Protein AF-A0A841YW90-F1 (afdb_monomer_lite)

Radius of gyration: 26.08 Å; chains: 1; bounding box: 59×42×83 Å

Structure (mmCIF, N/CA/C/O backbone):
data_AF-A0A841YW90-F1
#
_entry.id   AF-A0A841YW90-F1
#
loop_
_atom_site.group_PDB
_atom_site.id
_atom_site.type_symbol
_atom_site.label_atom_id
_atom_site.label_alt_id
_atom_site.label_comp_id
_atom_site.label_asym_id
_atom_site.label_entity_id
_atom_site.label_seq_id
_atom_site.pdbx_PDB_ins_code
_atom_site.Cartn_x
_atom_site.Cartn_y
_atom_site.Cartn_z
_atom_site.occupancy
_atom_site.B_iso_or_equiv
_atom_site.auth_seq_id
_atom_site.auth_comp_id
_atom_site.auth_asym_id
_atom_site.auth_atom_id
_atom_site.pdbx_PDB_model_num
ATOM 1 N N . MET A 1 1 ? 33.503 19.682 -60.838 1.00 60.03 1 MET A N 1
ATOM 2 C CA . MET A 1 1 ? 32.352 18.745 -60.846 1.00 60.03 1 MET A CA 1
ATOM 3 C C . MET A 1 1 ? 31.905 18.335 -59.448 1.00 60.03 1 MET A C 1
ATOM 5 O O . MET A 1 1 ? 30.817 18.735 -59.069 1.00 60.03 1 MET A O 1
ATOM 9 N N . LEU A 1 2 ? 32.694 17.587 -58.661 1.00 57.75 2 LEU A N 1
ATOM 10 C CA . LEU A 1 2 ? 32.283 17.199 -57.295 1.00 57.75 2 LEU A CA 1
ATOM 11 C C . LEU A 1 2 ? 32.147 18.406 -56.349 1.00 57.75 2 LEU A C 1
ATOM 13 O O . LEU A 1 2 ? 31.136 18.529 -55.666 1.00 57.75 2 LEU A O 1
ATOM 17 N N . ASN A 1 3 ? 33.104 19.340 -56.373 1.00 67.81 3 ASN A N 1
ATOM 18 C CA . ASN A 1 3 ? 33.022 20.563 -55.562 1.00 67.81 3 ASN A CA 1
ATOM 19 C C . ASN A 1 3 ? 31.826 21.453 -55.930 1.00 67.81 3 ASN A C 1
ATOM 21 O O . ASN A 1 3 ? 31.188 22.005 -55.039 1.00 67.81 3 ASN A O 1
ATOM 25 N N . ASP A 1 4 ? 31.476 21.553 -57.214 1.00 71.88 4 ASP A N 1
ATOM 26 C CA . ASP A 1 4 ? 30.355 22.392 -57.669 1.00 71.88 4 ASP A CA 1
ATOM 27 C C . ASP A 1 4 ? 29.000 21.815 -57.232 1.00 71.88 4 ASP A C 1
ATOM 29 O O . ASP A 1 4 ? 28.064 22.556 -56.940 1.00 71.88 4 ASP A O 1
ATOM 33 N N . PHE A 1 5 ? 28.911 20.485 -57.116 1.00 74.69 5 PHE A N 1
ATOM 34 C CA . PHE A 1 5 ? 27.723 19.787 -56.631 1.00 74.69 5 PHE A CA 1
ATOM 35 C C . PHE A 1 5 ? 27.469 20.039 -55.135 1.00 74.69 5 PHE A C 1
ATOM 37 O O . PHE A 1 5 ? 26.355 20.387 -54.752 1.00 74.69 5 PHE A O 1
ATOM 44 N N . PHE A 1 6 ? 28.505 19.945 -54.292 1.00 74.56 6 PHE A N 1
ATOM 45 C CA . PHE A 1 6 ? 28.404 20.236 -52.851 1.00 74.56 6 PHE A CA 1
ATOM 46 C C . PHE A 1 6 ? 28.336 21.735 -52.521 1.00 74.56 6 PHE A C 1
ATOM 48 O O . PHE A 1 6 ? 27.972 22.111 -51.406 1.00 74.56 6 PHE A O 1
ATOM 55 N N . SER A 1 7 ? 28.650 22.597 -53.488 1.00 80.56 7 SER A N 1
ATOM 56 C CA . SER A 1 7 ? 28.488 24.051 -53.373 1.00 80.56 7 SER A CA 1
ATOM 57 C C . SER A 1 7 ? 27.078 24.523 -53.747 1.00 80.56 7 SER A C 1
ATOM 59 O O . SER A 1 7 ? 26.760 25.697 -53.569 1.00 80.56 7 SER A O 1
ATOM 61 N N . ASN A 1 8 ? 26.212 23.635 -54.256 1.00 90.62 8 ASN A N 1
ATOM 62 C CA . ASN A 1 8 ? 24.837 23.986 -54.593 1.00 90.62 8 ASN A CA 1
ATOM 63 C C . ASN A 1 8 ? 24.019 24.247 -53.307 1.00 90.62 8 ASN A C 1
ATOM 65 O O . ASN A 1 8 ? 23.931 23.363 -52.451 1.00 90.62 8 ASN A O 1
ATOM 69 N N . PRO A 1 9 ? 23.362 25.412 -53.169 1.00 88.00 9 PRO A N 1
ATOM 70 C CA . PRO A 1 9 ? 22.645 25.785 -51.949 1.00 88.00 9 PRO A CA 1
ATOM 71 C C . PRO A 1 9 ? 21.460 24.861 -51.614 1.00 88.00 9 PRO A C 1
ATOM 73 O O . PRO A 1 9 ? 21.155 24.667 -50.438 1.00 88.00 9 PRO A O 1
ATOM 76 N N . LEU A 1 10 ? 20.814 24.240 -52.610 1.00 86.38 10 LEU A N 1
ATOM 77 C CA . LEU A 1 10 ? 19.773 23.231 -52.367 1.00 86.38 10 LEU A CA 1
ATOM 78 C C . LEU A 1 10 ? 20.372 21.940 -51.804 1.00 86.38 10 LEU A C 1
ATOM 80 O O . LEU A 1 10 ? 19.822 21.366 -50.867 1.00 86.38 10 LEU A O 1
ATOM 84 N N . VAL A 1 11 ? 21.517 21.511 -52.341 1.00 88.44 11 VAL A N 1
ATOM 85 C CA . VAL A 1 11 ? 22.237 20.324 -51.858 1.00 88.44 11 VAL A CA 1
ATOM 86 C C . VAL A 1 11 ? 22.732 20.556 -50.431 1.00 88.44 11 VAL A C 1
ATOM 88 O O . VAL A 1 11 ? 22.536 19.697 -49.577 1.00 88.44 11 VAL A O 1
ATOM 91 N N . GLN A 1 12 ? 23.284 21.735 -50.131 1.00 88.00 12 GLN A N 1
ATOM 92 C CA . GLN A 1 12 ? 23.708 22.088 -48.774 1.00 88.00 12 GLN A CA 1
ATOM 93 C C . GLN A 1 12 ? 22.547 22.080 -47.782 1.00 88.00 12 GLN A C 1
ATOM 95 O O . GLN A 1 12 ? 22.696 21.517 -46.703 1.00 88.00 12 GLN A O 1
ATOM 100 N N . ARG A 1 13 ? 21.382 22.622 -48.159 1.00 89.25 13 ARG A N 1
ATOM 101 C CA . ARG A 1 13 ? 20.191 22.618 -47.301 1.00 89.25 13 ARG A CA 1
ATOM 102 C C . ARG A 1 13 ? 19.719 21.200 -46.974 1.00 89.25 13 ARG A C 1
ATOM 104 O O . ARG A 1 13 ? 19.487 20.882 -45.812 1.00 89.25 13 ARG A O 1
ATOM 111 N N . VAL A 1 14 ? 19.644 20.326 -47.978 1.00 91.00 14 VAL A N 1
ATOM 112 C CA . VAL A 1 14 ? 19.275 18.916 -47.769 1.00 91.00 14 VAL A CA 1
ATOM 113 C C . VAL A 1 14 ? 20.292 18.211 -46.869 1.00 91.00 14 VAL A C 1
ATOM 115 O O . VAL A 1 14 ? 19.907 17.474 -45.964 1.00 91.00 14 VAL A O 1
ATOM 118 N N . LEU A 1 15 ? 21.589 18.463 -47.062 1.00 87.50 15 LEU A N 1
ATOM 119 C CA . LEU A 1 15 ? 22.637 17.890 -46.215 1.00 87.50 15 LEU A CA 1
ATOM 120 C C . LEU A 1 15 ? 22.553 18.392 -44.769 1.00 87.50 15 LEU A C 1
ATOM 122 O O . LEU A 1 15 ? 22.696 17.590 -43.846 1.00 87.50 15 LEU A O 1
ATOM 126 N N . THR A 1 16 ? 22.275 19.681 -44.550 1.00 88.50 16 THR A N 1
ATOM 127 C CA . THR A 1 16 ? 22.073 20.222 -43.199 1.00 88.50 16 THR A CA 1
ATOM 128 C C . THR A 1 16 ? 20.830 19.646 -42.532 1.00 88.50 16 THR A C 1
ATOM 130 O O . THR A 1 16 ? 20.885 19.325 -41.347 1.00 88.50 16 THR A O 1
ATOM 133 N N . ASP A 1 17 ? 19.743 19.442 -43.279 1.00 90.00 17 ASP A N 1
ATOM 134 C CA . ASP A 1 17 ? 18.505 18.860 -42.753 1.00 90.00 17 ASP A CA 1
ATOM 135 C C . ASP A 1 17 ? 18.712 17.387 -42.358 1.00 90.00 17 ASP A C 1
ATOM 137 O O . ASP A 1 17 ? 18.326 16.975 -41.262 1.00 90.00 17 ASP A O 1
ATOM 141 N N . ILE A 1 18 ? 19.406 16.599 -43.190 1.00 91.62 18 ILE A N 1
ATOM 142 C CA . ILE A 1 18 ? 19.778 15.206 -42.878 1.00 91.62 18 ILE A CA 1
ATOM 143 C C . ILE A 1 18 ? 20.673 15.147 -41.637 1.00 91.62 18 ILE A C 1
ATOM 145 O O . ILE A 1 18 ? 20.480 14.293 -40.766 1.00 91.62 18 ILE A O 1
ATOM 149 N N . LEU A 1 19 ? 21.645 16.053 -41.533 1.00 91.25 19 LEU A N 1
ATOM 150 C CA . LEU A 1 19 ? 22.560 16.114 -40.398 1.00 91.25 19 LEU A CA 1
ATOM 151 C C . LEU A 1 19 ? 21.821 16.492 -39.105 1.00 91.25 19 LEU A C 1
ATOM 153 O O . LEU A 1 19 ? 22.034 15.852 -38.075 1.00 91.25 19 LEU A O 1
ATOM 157 N N . LEU A 1 20 ? 20.890 17.449 -39.164 1.00 88.88 20 LEU A N 1
ATOM 158 C CA . LEU A 1 20 ? 20.022 17.813 -38.041 1.00 88.88 20 LEU A CA 1
ATOM 159 C C . LEU A 1 20 ? 19.145 16.641 -37.589 1.00 88.88 20 LEU A C 1
ATOM 161 O O . LEU A 1 20 ? 19.127 16.322 -36.400 1.00 88.88 20 LEU A O 1
ATOM 165 N N . ILE A 1 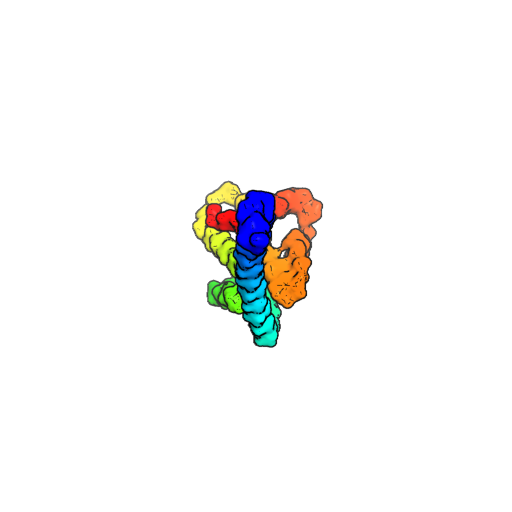21 ? 18.472 15.957 -38.519 1.00 92.69 21 ILE A N 1
ATOM 166 C CA . ILE A 1 21 ? 17.652 14.772 -38.216 1.00 92.69 21 ILE A CA 1
ATOM 167 C C . ILE A 1 21 ? 18.507 13.680 -37.565 1.00 92.69 21 ILE A C 1
ATOM 169 O O . ILE A 1 21 ? 18.090 13.071 -36.579 1.00 92.69 21 ILE A O 1
ATOM 173 N N . SER A 1 22 ? 19.726 13.470 -38.066 1.00 87.38 22 SER A N 1
ATOM 174 C CA . SER A 1 22 ? 20.654 12.467 -37.537 1.00 87.38 22 SER A CA 1
ATOM 175 C C . SER A 1 22 ? 21.102 12.791 -36.109 1.00 87.38 22 SER A C 1
ATOM 177 O O . SER A 1 22 ? 21.115 11.906 -35.253 1.00 87.38 22 SER A O 1
ATOM 179 N N . ILE A 1 23 ? 21.407 14.060 -35.811 1.00 90.00 23 ILE A N 1
ATOM 180 C CA . ILE A 1 23 ? 21.774 14.514 -34.459 1.00 90.00 23 ILE A CA 1
ATOM 181 C C . ILE A 1 23 ? 20.593 14.362 -33.494 1.00 90.00 23 ILE A C 1
ATOM 183 O O . ILE A 1 23 ? 20.762 13.837 -32.392 1.00 90.00 23 ILE A O 1
ATOM 187 N N . VAL A 1 24 ? 19.389 14.777 -33.901 1.00 90.62 24 VAL A N 1
ATOM 188 C CA . VAL A 1 24 ? 18.175 14.637 -33.080 1.00 90.62 24 VAL A CA 1
ATOM 189 C C . VAL A 1 24 ? 17.877 13.163 -32.80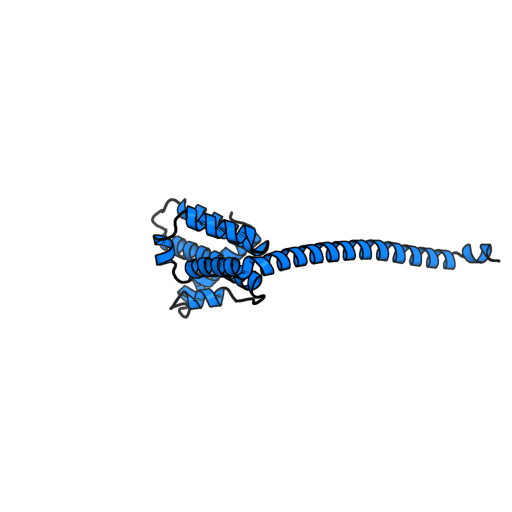8 1.00 90.62 24 VAL A C 1
ATOM 191 O O . VAL A 1 24 ? 17.645 12.789 -31.656 1.00 90.62 24 VAL A O 1
ATOM 194 N N . GLY A 1 25 ? 17.957 12.314 -33.836 1.00 89.88 25 GLY A N 1
ATOM 195 C CA . GLY A 1 25 ? 17.790 10.868 -33.713 1.00 89.88 25 GLY A CA 1
ATOM 196 C C . GLY A 1 25 ? 18.814 10.242 -32.767 1.00 89.88 25 GLY A C 1
ATOM 197 O O . GLY A 1 25 ? 18.451 9.440 -31.910 1.00 89.88 25 GLY A O 1
ATOM 198 N N . PHE A 1 26 ? 20.079 10.660 -32.843 1.00 88.38 26 PHE A N 1
ATOM 199 C CA . PHE A 1 26 ? 21.137 10.195 -31.945 1.00 88.38 26 PHE A CA 1
ATOM 200 C C . PHE A 1 26 ? 20.875 10.581 -30.482 1.00 88.38 26 PHE A C 1
ATOM 202 O O . PHE A 1 26 ? 20.971 9.734 -29.591 1.00 88.38 26 PHE A O 1
ATOM 209 N N . ILE A 1 27 ? 20.488 11.833 -30.214 1.00 88.06 27 ILE A N 1
ATOM 210 C CA . ILE A 1 27 ? 20.150 12.295 -28.857 1.00 88.06 27 ILE A CA 1
ATOM 211 C C . ILE A 1 27 ? 18.938 11.529 -28.312 1.00 88.06 27 ILE A C 1
ATOM 213 O O . ILE A 1 27 ? 18.952 11.094 -27.157 1.00 88.06 27 ILE A O 1
ATOM 217 N N . PHE A 1 28 ? 17.898 11.347 -29.131 1.00 87.94 28 PHE A N 1
ATOM 218 C CA . PHE A 1 28 ? 16.695 10.617 -28.739 1.00 87.94 28 PHE A CA 1
ATOM 219 C C . PHE A 1 28 ? 17.001 9.148 -28.434 1.00 87.94 28 PHE A C 1
ATOM 221 O O . PHE A 1 28 ? 16.605 8.654 -27.380 1.00 87.94 28 PHE A O 1
ATOM 228 N N . ASN A 1 29 ? 17.777 8.477 -29.289 1.00 87.75 29 ASN A N 1
ATOM 229 C CA . ASN A 1 29 ? 18.178 7.086 -29.085 1.00 87.75 29 ASN A CA 1
ATOM 230 C C . ASN A 1 29 ? 18.993 6.903 -27.805 1.00 87.75 29 ASN A C 1
ATOM 232 O O . ASN A 1 29 ? 18.679 6.007 -27.028 1.00 87.75 29 ASN A O 1
ATOM 236 N N . ARG A 1 30 ? 19.960 7.784 -27.505 1.00 84.25 30 ARG A N 1
ATOM 237 C CA . ARG A 1 30 ? 20.716 7.693 -26.242 1.00 84.25 30 ARG A CA 1
ATOM 238 C C . ARG A 1 30 ? 19.831 7.876 -25.014 1.00 84.25 30 ARG A C 1
ATOM 240 O O . ARG A 1 30 ? 20.022 7.184 -24.017 1.00 84.25 30 ARG A O 1
ATOM 247 N N . LYS A 1 31 ? 18.857 8.793 -25.067 1.00 82.50 31 LYS A N 1
ATOM 248 C CA . LYS A 1 31 ? 17.870 8.942 -23.987 1.00 82.50 31 LYS A CA 1
ATOM 249 C C . LYS A 1 31 ? 17.033 7.672 -23.841 1.00 82.50 31 LYS A C 1
ATOM 251 O O . LYS A 1 31 ? 16.903 7.165 -22.733 1.00 82.50 31 LYS A O 1
ATOM 256 N N . LEU A 1 32 ? 16.512 7.141 -24.945 1.00 88.25 32 LEU A N 1
ATOM 257 C CA . LEU A 1 32 ? 15.695 5.929 -24.968 1.00 88.25 32 LEU A CA 1
ATOM 258 C C . LEU A 1 32 ? 16.460 4.706 -24.438 1.00 88.25 32 LEU A C 1
ATOM 260 O O . LEU A 1 32 ? 15.919 3.945 -23.642 1.00 88.25 32 LEU A O 1
ATOM 264 N N . GLU A 1 33 ? 17.715 4.524 -24.844 1.00 80.81 33 GLU A N 1
ATOM 265 C CA . GLU A 1 33 ? 18.594 3.464 -24.344 1.00 80.81 33 GLU A CA 1
ATOM 266 C C . GLU A 1 33 ? 18.847 3.597 -22.848 1.00 80.81 33 GLU A C 1
ATOM 268 O O . GLU A 1 33 ? 18.766 2.602 -22.130 1.00 80.81 33 GLU A O 1
ATOM 273 N N . LYS A 1 34 ? 19.084 4.819 -22.360 1.00 77.50 34 LYS A N 1
ATOM 274 C CA . LYS A 1 34 ? 19.246 5.071 -20.927 1.00 77.50 34 LYS A CA 1
ATOM 275 C C . LYS A 1 34 ? 17.986 4.676 -20.150 1.00 77.50 34 LYS A C 1
ATOM 277 O O . LYS A 1 34 ? 18.092 3.905 -19.203 1.00 77.50 34 LYS A O 1
ATOM 282 N N . TYR A 1 35 ? 16.804 5.098 -20.607 1.00 78.50 35 TYR A N 1
ATOM 283 C CA . TYR A 1 35 ? 15.525 4.696 -20.004 1.00 78.50 35 TYR A CA 1
ATOM 284 C C . TYR A 1 35 ? 15.316 3.178 -20.025 1.00 78.50 35 TYR A C 1
ATOM 286 O O . TYR A 1 35 ? 14.918 2.588 -19.022 1.00 78.50 35 TYR A O 1
ATOM 294 N N . LYS A 1 36 ? 15.604 2.520 -21.154 1.00 83.50 36 LYS A N 1
ATOM 295 C CA . LYS A 1 36 ? 15.505 1.059 -21.274 1.00 83.50 36 LYS A CA 1
ATOM 296 C C . LYS A 1 36 ? 16.470 0.348 -20.329 1.00 83.50 36 LYS A C 1
ATOM 298 O O . LYS A 1 36 ? 16.073 -0.621 -19.693 1.00 83.50 36 LYS A O 1
ATOM 303 N N . SER A 1 37 ? 17.707 0.829 -20.217 1.00 76.88 37 SER A N 1
ATOM 304 C CA . SER A 1 37 ? 18.722 0.259 -19.331 1.00 76.88 37 SER A CA 1
ATOM 305 C C . SER A 1 37 ? 18.357 0.424 -17.857 1.00 76.88 37 SER A C 1
ATOM 307 O O . SER A 1 37 ? 18.545 -0.512 -17.083 1.00 76.88 37 SER A O 1
ATOM 309 N N . GLU A 1 38 ? 17.839 1.587 -17.458 1.00 73.75 38 GLU A N 1
ATOM 310 C CA . GLU A 1 38 ? 17.373 1.841 -16.089 1.00 73.75 38 GLU A CA 1
ATOM 311 C C . GLU A 1 38 ? 16.183 0.940 -15.741 1.00 73.75 38 GLU A C 1
ATOM 313 O O . GLU A 1 38 ? 16.205 0.268 -14.709 1.00 73.75 38 GLU A O 1
ATOM 318 N N . ASN A 1 39 ? 15.202 0.828 -16.643 1.00 78.50 39 ASN A N 1
ATOM 319 C CA . ASN A 1 39 ? 14.068 -0.081 -16.470 1.00 78.50 39 ASN A CA 1
ATOM 320 C C . ASN A 1 39 ? 14.497 -1.551 -16.421 1.00 78.50 39 ASN A C 1
ATOM 322 O O . ASN A 1 39 ? 14.011 -2.293 -15.573 1.00 78.50 39 ASN A O 1
ATOM 326 N N . ALA A 1 40 ? 15.411 -1.983 -17.291 1.00 75.62 40 ALA A N 1
ATOM 327 C CA . ALA A 1 40 ? 15.913 -3.354 -17.294 1.00 75.62 40 ALA A CA 1
ATOM 328 C C . ALA A 1 40 ? 16.658 -3.684 -15.994 1.00 75.62 40 ALA A C 1
ATOM 330 O O . ALA A 1 40 ? 16.457 -4.757 -15.429 1.00 75.62 40 ALA A O 1
ATOM 331 N N . LYS A 1 41 ? 17.468 -2.748 -15.482 1.00 64.88 41 LYS A N 1
ATOM 332 C CA . LYS A 1 41 ? 18.148 -2.893 -14.192 1.00 64.88 41 LYS A CA 1
ATOM 333 C C . LYS A 1 41 ? 17.145 -2.986 -13.040 1.00 64.88 41 LYS A C 1
ATOM 335 O O . LYS A 1 41 ? 17.286 -3.873 -12.205 1.00 64.88 41 LYS A O 1
ATOM 340 N N . LYS A 1 42 ? 16.126 -2.119 -13.016 1.00 71.50 42 LYS A N 1
ATOM 341 C CA . LYS A 1 42 ? 15.042 -2.165 -12.020 1.00 71.50 42 LYS A CA 1
ATOM 342 C C . LYS A 1 42 ? 14.322 -3.515 -12.058 1.00 71.50 42 LYS A C 1
ATOM 344 O O . LYS A 1 42 ? 14.231 -4.183 -11.040 1.00 71.50 42 LYS A O 1
ATOM 349 N N . LEU A 1 43 ? 13.941 -3.973 -13.249 1.00 76.69 43 LEU A N 1
ATOM 350 C CA . LEU A 1 43 ? 13.252 -5.248 -13.443 1.00 76.69 43 LEU A CA 1
ATOM 351 C C . LEU A 1 43 ? 14.100 -6.458 -13.015 1.00 76.69 43 LEU A C 1
ATOM 353 O O . LEU A 1 43 ? 13.574 -7.405 -12.440 1.00 76.69 43 LEU A O 1
ATOM 357 N N . GLN A 1 44 ? 15.411 -6.440 -13.269 1.00 70.56 44 GLN A N 1
ATOM 358 C CA . GLN A 1 44 ? 16.318 -7.494 -12.802 1.00 70.56 44 GLN A CA 1
ATOM 359 C C . GLN A 1 44 ? 16.427 -7.531 -11.276 1.00 70.56 44 GLN A C 1
ATOM 361 O O . GLN A 1 44 ? 16.385 -8.615 -10.697 1.00 70.56 44 GLN A O 1
ATOM 366 N N . ILE A 1 45 ? 16.540 -6.368 -10.632 1.00 61.34 45 ILE A N 1
ATOM 367 C CA . ILE A 1 45 ? 16.582 -6.257 -9.169 1.00 61.34 45 ILE A CA 1
ATOM 368 C C . ILE A 1 45 ? 15.260 -6.757 -8.569 1.00 61.34 45 ILE A C 1
ATOM 370 O O . ILE A 1 45 ? 15.278 -7.603 -7.676 1.00 61.34 45 ILE A O 1
ATOM 374 N N . ASP A 1 46 ? 14.124 -6.326 -9.119 1.00 69.00 46 ASP A N 1
ATOM 375 C CA . ASP A 1 46 ? 12.794 -6.759 -8.682 1.00 69.00 46 ASP A CA 1
ATOM 376 C C . ASP A 1 46 ? 12.614 -8.279 -8.837 1.00 69.00 46 ASP A C 1
ATOM 378 O O . ASP A 1 46 ? 12.108 -8.944 -7.934 1.00 69.00 46 ASP A O 1
ATOM 382 N N . ASN A 1 47 ? 13.056 -8.858 -9.959 1.00 70.94 47 ASN A N 1
ATOM 383 C CA . ASN A 1 47 ? 12.985 -10.303 -10.194 1.00 70.94 47 ASN A CA 1
ATOM 384 C C . ASN A 1 47 ? 13.880 -11.098 -9.235 1.00 70.94 47 ASN A C 1
ATOM 386 O O . ASN A 1 47 ? 13.455 -12.139 -8.733 1.00 70.94 47 ASN A O 1
ATOM 390 N N . PHE A 1 48 ? 15.088 -10.604 -8.951 1.00 66.06 48 PHE A N 1
ATOM 391 C CA . PHE A 1 48 ? 15.994 -11.210 -7.975 1.00 66.06 48 PHE A CA 1
ATOM 392 C C . PHE A 1 48 ? 15.355 -11.254 -6.581 1.00 66.06 48 PHE A C 1
ATOM 394 O O . PHE A 1 48 ? 15.328 -12.307 -5.940 1.00 66.06 48 PHE A O 1
ATOM 401 N N . PHE A 1 49 ? 14.765 -10.141 -6.134 1.00 64.69 49 PHE A N 1
ATOM 402 C CA . PHE A 1 49 ? 14.086 -10.098 -4.842 1.00 64.69 49 PHE A CA 1
ATOM 403 C C . PHE A 1 49 ? 12.832 -10.977 -4.807 1.00 64.69 49 PHE A C 1
ATOM 405 O O . PHE A 1 49 ? 12.634 -11.674 -3.812 1.00 64.69 49 PHE A O 1
ATOM 412 N N . ARG A 1 50 ? 12.040 -11.046 -5.885 1.00 68.69 50 ARG A N 1
ATOM 413 C CA . ARG A 1 50 ? 10.892 -11.970 -5.978 1.00 68.69 50 ARG A CA 1
ATOM 414 C C . ARG A 1 50 ? 11.306 -13.437 -5.902 1.00 68.69 50 ARG A C 1
ATOM 416 O O . ARG A 1 50 ? 10.673 -14.194 -5.172 1.00 68.69 50 ARG A O 1
ATOM 423 N N . GLN A 1 51 ? 12.364 -13.839 -6.612 1.00 70.25 51 GLN A N 1
ATOM 424 C CA . GLN A 1 51 ? 12.844 -15.227 -6.602 1.00 70.25 51 GLN A CA 1
ATOM 425 C C . GLN A 1 51 ? 13.291 -15.687 -5.211 1.00 70.25 51 GLN A C 1
ATOM 427 O O . GLN A 1 51 ? 13.072 -16.838 -4.851 1.00 70.25 51 GLN A O 1
ATOM 432 N N . ILE A 1 52 ? 13.910 -14.800 -4.430 1.00 64.38 52 ILE A N 1
ATOM 433 C CA . ILE A 1 52 ? 14.489 -15.147 -3.124 1.00 64.38 52 ILE A CA 1
ATOM 434 C C . ILE A 1 52 ? 13.483 -14.962 -1.978 1.00 64.38 52 ILE A C 1
ATOM 436 O O . ILE A 1 52 ? 13.633 -15.570 -0.918 1.00 64.38 52 ILE A O 1
ATOM 440 N N . SER A 1 53 ? 12.449 -14.139 -2.171 1.00 67.12 53 SER A N 1
ATOM 441 C CA . SER A 1 53 ? 11.647 -13.609 -1.059 1.00 67.12 53 SER A CA 1
ATOM 442 C C . SER A 1 53 ? 10.172 -13.999 -1.094 1.00 67.12 53 SER A C 1
ATOM 444 O O . SER A 1 53 ? 9.409 -13.409 -0.341 1.00 67.12 53 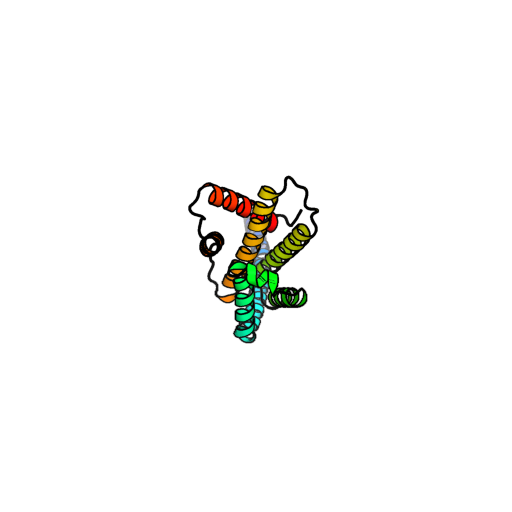SER A O 1
ATOM 446 N N . GLY A 1 54 ? 9.760 -14.982 -1.903 1.00 71.25 54 GLY A N 1
ATOM 447 C CA . GLY A 1 54 ? 8.345 -15.360 -2.067 1.00 71.25 54 GLY A CA 1
ATOM 448 C C . GLY A 1 54 ? 7.578 -15.542 -0.748 1.00 71.25 54 GLY A C 1
ATOM 449 O O . GLY A 1 54 ? 6.549 -14.904 -0.556 1.00 71.25 54 GLY A O 1
ATOM 450 N N . VAL A 1 55 ? 8.135 -16.305 0.199 1.00 78.44 55 VAL A N 1
ATOM 451 C CA . VAL A 1 55 ? 7.527 -16.525 1.530 1.00 78.44 55 VAL A CA 1
ATOM 452 C C . VAL A 1 55 ? 7.461 -15.232 2.353 1.00 78.44 55 VAL A C 1
ATOM 454 O O . VAL A 1 55 ? 6.438 -14.910 2.939 1.00 78.44 55 VAL A O 1
ATOM 457 N N . LYS A 1 56 ? 8.531 -14.428 2.357 1.00 80.69 56 LYS A N 1
ATOM 458 C CA . LYS A 1 56 ? 8.575 -13.169 3.127 1.00 80.69 56 LYS A CA 1
ATOM 459 C C . LYS A 1 56 ? 7.628 -12.113 2.561 1.00 80.69 56 LYS A C 1
ATOM 461 O O . LYS A 1 56 ? 7.098 -11.282 3.295 1.00 80.69 56 LYS A O 1
ATOM 466 N N . ILE A 1 57 ? 7.449 -12.129 1.246 1.00 76.75 57 ILE A N 1
ATOM 467 C CA . ILE A 1 57 ? 6.510 -11.293 0.508 1.00 76.75 57 ILE A CA 1
ATOM 468 C C . ILE A 1 57 ? 5.071 -11.671 0.878 1.00 76.75 57 ILE A C 1
ATOM 470 O O . ILE A 1 57 ? 4.281 -10.788 1.206 1.00 76.75 57 ILE A O 1
ATOM 474 N N . GLU A 1 58 ? 4.756 -12.966 0.894 1.00 82.19 58 GLU A N 1
ATOM 475 C CA . GLU A 1 58 ? 3.460 -13.484 1.336 1.00 82.19 58 GLU A CA 1
ATOM 476 C C . GLU A 1 58 ? 3.161 -13.092 2.789 1.00 82.19 58 GLU A C 1
ATOM 478 O O . GLU A 1 58 ? 2.121 -12.497 3.051 1.00 82.19 58 GLU A O 1
ATOM 483 N N . GLU A 1 59 ? 4.104 -13.303 3.713 1.00 85.50 59 GLU A N 1
ATOM 484 C CA . GLU A 1 59 ? 3.975 -12.876 5.116 1.00 85.50 59 GLU A CA 1
ATOM 485 C C . GLU A 1 59 ? 3.727 -11.365 5.243 1.00 85.50 59 GLU A C 1
ATOM 487 O O . GLU A 1 59 ? 2.929 -10.911 6.061 1.0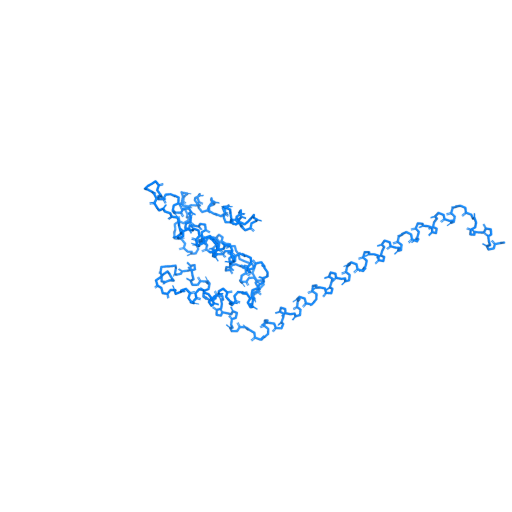0 85.50 59 GLU A O 1
ATOM 492 N N . THR A 1 60 ? 4.409 -10.561 4.420 1.00 86.81 60 THR A N 1
ATOM 493 C CA . THR A 1 60 ? 4.208 -9.105 4.401 1.00 86.81 60 THR A CA 1
ATOM 494 C C . THR A 1 60 ? 2.795 -8.767 3.944 1.00 86.81 60 THR A C 1
ATOM 496 O O . THR A 1 60 ? 2.132 -7.935 4.562 1.00 86.81 60 THR A O 1
ATOM 499 N N . PHE A 1 61 ? 2.320 -9.412 2.878 1.00 87.44 61 PHE A N 1
ATOM 500 C CA . PHE A 1 61 ? 0.961 -9.229 2.385 1.00 87.44 61 PHE A CA 1
ATOM 501 C C . PHE A 1 61 ? -0.086 -9.620 3.430 1.00 87.44 61 PHE A C 1
ATOM 503 O O . PHE A 1 61 ? -1.058 -8.886 3.619 1.00 87.44 61 PHE A O 1
ATOM 510 N N . ASP A 1 62 ? 0.123 -10.743 4.114 1.00 88.31 62 ASP A N 1
ATOM 511 C CA . ASP A 1 62 ? -0.785 -11.262 5.133 1.00 88.31 62 ASP A CA 1
ATOM 512 C C . ASP A 1 62 ? -0.905 -10.302 6.322 1.00 88.31 62 ASP A C 1
ATOM 514 O O . ASP A 1 62 ? -2.007 -9.874 6.663 1.00 88.31 62 ASP A O 1
ATOM 518 N N . HIS A 1 63 ? 0.219 -9.841 6.878 1.00 89.31 63 HIS A N 1
ATOM 519 C CA . HIS A 1 63 ? 0.211 -8.885 7.991 1.00 89.31 63 HIS A CA 1
ATOM 520 C C . HIS A 1 63 ? -0.535 -7.586 7.650 1.00 89.31 63 HIS A C 1
ATOM 522 O O . HIS A 1 63 ? -1.346 -7.102 8.442 1.00 89.31 63 HIS A O 1
ATOM 528 N N . TRP A 1 64 ? -0.292 -7.017 6.464 1.00 92.25 64 TRP A N 1
ATOM 529 C CA . TRP A 1 64 ? -0.988 -5.803 6.027 1.00 92.25 64 TRP A CA 1
ATOM 530 C C . TRP A 1 64 ? -2.465 -6.059 5.726 1.00 92.25 64 TRP A C 1
ATOM 532 O O . TRP A 1 64 ? -3.304 -5.220 6.042 1.00 92.25 64 TRP A O 1
ATOM 542 N N . SER A 1 65 ? -2.810 -7.223 5.177 1.00 91.25 65 SER A N 1
ATOM 543 C CA . SER A 1 65 ? -4.207 -7.609 4.961 1.00 91.25 65 SER A CA 1
ATOM 544 C C . SER A 1 65 ? -4.957 -7.762 6.286 1.00 91.25 65 SER A C 1
ATOM 546 O O . SER A 1 65 ? -6.085 -7.278 6.410 1.00 91.25 65 SER A O 1
ATOM 548 N N . ASN A 1 66 ? -4.315 -8.342 7.301 1.00 90.06 66 ASN A N 1
ATOM 549 C CA . ASN A 1 66 ? -4.873 -8.501 8.642 1.00 90.06 66 ASN A CA 1
ATOM 550 C C . ASN A 1 66 ? -5.121 -7.160 9.345 1.00 90.06 66 ASN A C 1
ATOM 552 O O . ASN A 1 66 ? -6.138 -7.027 10.024 1.00 90.06 66 ASN A O 1
ATOM 556 N N . LEU A 1 67 ? -4.286 -6.140 9.112 1.00 90.31 67 LEU A N 1
ATOM 557 C CA . LEU A 1 67 ? -4.523 -4.775 9.608 1.00 90.31 67 LEU A CA 1
ATOM 558 C C . LEU A 1 67 ? -5.900 -4.244 9.172 1.00 90.31 67 LEU A C 1
ATOM 560 O O . LEU A 1 67 ? -6.647 -3.681 9.979 1.00 90.31 67 LEU A O 1
ATOM 564 N N . LEU A 1 68 ? -6.273 -4.459 7.907 1.00 91.31 68 LEU A N 1
ATOM 565 C CA . LEU A 1 68 ? -7.575 -4.034 7.394 1.00 91.31 68 LEU A CA 1
ATOM 566 C C . LEU A 1 68 ? -8.696 -4.983 7.834 1.00 91.31 68 LEU A C 1
ATOM 568 O O . LEU A 1 68 ? -9.715 -4.538 8.366 1.00 91.31 68 LEU A O 1
ATOM 572 N N . MET A 1 69 ? -8.525 -6.289 7.632 1.00 90.12 69 MET A N 1
ATOM 573 C CA . MET A 1 69 ? -9.599 -7.264 7.843 1.00 90.12 69 MET A CA 1
ATOM 574 C C . MET A 1 69 ? -9.942 -7.424 9.326 1.00 90.12 69 MET A C 1
ATOM 576 O O . MET A 1 69 ? -11.123 -7.451 9.677 1.00 90.12 69 MET A O 1
ATOM 580 N N . ASN A 1 70 ? -8.949 -7.375 10.213 1.00 88.88 70 ASN A N 1
ATOM 581 C CA . ASN A 1 70 ? -9.110 -7.567 11.651 1.00 88.88 70 ASN A CA 1
ATOM 582 C C . ASN A 1 70 ? -8.541 -6.395 12.471 1.00 88.88 70 ASN A C 1
ATOM 584 O O . ASN A 1 70 ? -7.695 -6.551 13.345 1.00 88.88 70 ASN A O 1
ATOM 588 N N . THR A 1 71 ? -9.030 -5.190 12.172 1.00 84.12 71 THR A N 1
ATOM 589 C CA . THR A 1 71 ? -8.578 -3.930 12.788 1.00 84.12 71 THR A CA 1
ATOM 590 C C . THR A 1 71 ? -8.649 -3.924 14.318 1.00 84.12 71 THR A C 1
ATOM 592 O O . THR A 1 71 ? -7.776 -3.347 14.959 1.00 84.12 71 THR A O 1
ATOM 595 N N . GLU A 1 72 ? -9.664 -4.558 14.918 1.00 82.81 72 GLU A N 1
ATOM 596 C CA . GLU A 1 72 ? -9.811 -4.595 16.378 1.00 82.81 72 GLU A CA 1
ATOM 597 C C . GLU A 1 72 ? -8.711 -5.441 17.022 1.00 82.81 72 GLU A C 1
ATOM 599 O O . GLU A 1 72 ? -8.024 -4.962 17.925 1.00 82.81 72 GLU A O 1
ATOM 604 N N . GLU A 1 73 ? -8.496 -6.665 16.535 1.00 83.69 73 GLU A N 1
ATOM 605 C CA . GLU A 1 73 ? -7.410 -7.514 17.021 1.00 83.69 73 GLU A CA 1
ATOM 606 C C . GLU A 1 73 ? -6.056 -6.864 16.756 1.00 83.69 73 GLU A C 1
ATOM 608 O O . GLU A 1 73 ? -5.252 -6.747 17.678 1.00 83.69 73 GLU A O 1
ATOM 613 N N . PHE A 1 74 ? -5.849 -6.345 15.542 1.00 82.19 74 PHE A N 1
ATOM 614 C CA . PHE A 1 74 ? -4.618 -5.664 15.157 1.00 82.19 74 PHE A CA 1
ATOM 615 C C . PHE A 1 74 ? -4.298 -4.502 16.100 1.00 82.19 74 PHE A C 1
ATOM 617 O O . PHE A 1 74 ? -3.161 -4.375 16.543 1.00 82.19 74 PHE A O 1
ATOM 624 N N . SER A 1 75 ? -5.291 -3.685 16.466 1.00 79.31 75 SER A N 1
ATOM 625 C CA . SER A 1 75 ? -5.093 -2.555 17.383 1.00 79.31 75 SER A CA 1
ATOM 626 C C . SER A 1 75 ? -4.706 -2.977 18.804 1.00 79.31 75 SER A C 1
ATOM 628 O O . SER A 1 75 ? -4.022 -2.228 19.496 1.00 79.31 75 SER A O 1
ATOM 630 N N . LYS A 1 76 ? -5.129 -4.170 19.241 1.00 80.62 76 LYS A N 1
ATOM 631 C CA . LYS A 1 76 ? -4.868 -4.694 20.588 1.00 80.62 76 LYS A CA 1
ATOM 632 C C . LYS A 1 76 ? -3.547 -5.456 20.679 1.00 80.62 76 LYS A C 1
ATOM 634 O O . LYS A 1 76 ? -2.923 -5.444 21.735 1.00 80.62 76 LYS A O 1
ATOM 639 N N . SER A 1 77 ? -3.152 -6.149 19.612 1.00 78.88 77 SER A N 1
ATOM 640 C CA . SER A 1 77 ? -2.008 -7.069 19.609 1.00 78.88 77 SER A CA 1
ATOM 641 C C . SER A 1 77 ? -0.748 -6.495 18.960 1.00 78.88 77 SER A C 1
ATOM 643 O O . SER A 1 77 ? 0.349 -6.987 19.226 1.00 78.88 77 SER A O 1
ATOM 645 N N . THR A 1 78 ? -0.874 -5.454 18.132 1.00 84.69 78 THR A N 1
ATOM 646 C CA . THR A 1 78 ? 0.272 -4.881 17.419 1.00 84.69 78 THR A CA 1
ATOM 647 C C . THR A 1 78 ? 1.081 -3.970 18.328 1.00 84.69 78 THR A C 1
ATOM 649 O O . THR A 1 78 ? 0.614 -2.921 18.769 1.00 84.69 78 THR A O 1
ATOM 652 N N . THR A 1 79 ? 2.338 -4.342 18.554 1.00 87.81 79 THR A N 1
ATOM 653 C CA . THR A 1 79 ? 3.313 -3.478 19.220 1.00 87.81 79 THR A CA 1
ATOM 654 C C . THR A 1 79 ? 3.986 -2.529 18.225 1.00 87.81 79 THR A C 1
ATOM 656 O O . THR A 1 79 ? 3.941 -2.727 17.006 1.00 87.81 79 THR A O 1
ATOM 659 N N . VAL A 1 80 ? 4.665 -1.501 18.737 1.00 87.88 80 VAL A N 1
ATOM 660 C CA . VAL A 1 80 ? 5.469 -0.587 17.910 1.00 87.88 80 VAL A CA 1
ATOM 661 C C . VAL A 1 80 ? 6.554 -1.357 17.148 1.00 87.88 80 VAL A C 1
ATOM 663 O O . VAL A 1 80 ? 6.809 -1.079 15.978 1.00 87.88 80 VAL A O 1
ATOM 666 N N . GLU A 1 81 ? 7.161 -2.364 17.775 1.00 89.25 81 GLU A N 1
ATOM 667 C CA . GLU A 1 81 ? 8.166 -3.233 17.160 1.00 89.25 81 GLU A CA 1
ATOM 668 C C . GLU A 1 81 ? 7.576 -4.050 16.008 1.00 89.25 81 GLU A C 1
ATOM 670 O O . GLU A 1 81 ? 8.190 -4.121 14.943 1.00 89.25 81 GLU A O 1
ATOM 675 N N . ALA A 1 82 ? 6.376 -4.613 16.186 1.00 89.06 82 ALA A N 1
ATOM 676 C CA . ALA A 1 82 ? 5.684 -5.355 15.135 1.00 89.06 82 ALA A CA 1
ATOM 677 C C . ALA A 1 82 ? 5.345 -4.453 13.936 1.00 89.06 82 ALA A C 1
ATOM 679 O O . ALA A 1 82 ? 5.615 -4.817 12.790 1.00 89.06 82 ALA A O 1
ATOM 680 N N . MET A 1 83 ? 4.847 -3.237 14.189 1.00 90.44 83 MET A N 1
ATOM 681 C CA . MET A 1 83 ? 4.580 -2.258 13.130 1.00 90.44 83 MET A CA 1
ATOM 682 C C . MET A 1 83 ? 5.864 -1.843 12.393 1.00 90.44 83 MET A C 1
ATOM 684 O O . MET A 1 83 ? 5.885 -1.737 11.165 1.00 90.44 83 MET A O 1
ATOM 688 N N . ASN A 1 84 ? 6.965 -1.651 13.123 1.00 92.12 84 ASN A N 1
ATOM 689 C CA . ASN A 1 84 ? 8.264 -1.343 12.529 1.00 92.12 84 ASN A CA 1
ATOM 690 C C . ASN A 1 84 ? 8.797 -2.500 11.670 1.00 92.12 84 ASN A C 1
ATOM 692 O O . ASN A 1 84 ? 9.376 -2.244 10.613 1.00 92.12 84 ASN A O 1
ATOM 696 N N . ASP A 1 85 ? 8.580 -3.757 12.067 1.00 91.88 85 ASP A N 1
ATOM 697 C CA . ASP A 1 85 ? 8.932 -4.918 11.240 1.00 91.88 85 ASP A CA 1
ATOM 698 C C . ASP A 1 85 ? 8.101 -4.967 9.947 1.00 91.88 85 ASP A C 1
ATOM 700 O O . ASP A 1 85 ? 8.651 -5.175 8.862 1.00 91.88 85 ASP A O 1
ATOM 704 N N . MET A 1 86 ? 6.796 -4.681 10.027 1.00 92.44 86 MET A N 1
ATOM 705 C CA . MET A 1 86 ? 5.923 -4.577 8.850 1.00 92.44 86 MET A CA 1
ATOM 706 C C . MET A 1 86 ? 6.398 -3.495 7.870 1.00 92.44 86 MET A C 1
ATOM 708 O O . MET A 1 86 ? 6.454 -3.734 6.661 1.00 92.44 86 MET A O 1
ATOM 712 N N . LEU A 1 87 ? 6.779 -2.317 8.372 1.00 93.88 87 LEU A N 1
ATOM 713 C CA . LEU A 1 87 ? 7.316 -1.224 7.553 1.00 93.88 87 LEU A CA 1
ATOM 714 C C . LEU A 1 87 ? 8.687 -1.573 6.962 1.00 93.88 87 LEU A C 1
ATOM 716 O O . LEU A 1 87 ? 8.935 -1.320 5.783 1.00 93.88 87 LEU A O 1
ATOM 720 N N . LYS A 1 88 ? 9.567 -2.210 7.743 1.00 92.88 88 LYS A N 1
ATOM 721 C CA . LYS A 1 88 ? 10.871 -2.694 7.271 1.00 92.88 88 LYS A CA 1
ATOM 722 C C . LYS A 1 88 ? 10.706 -3.662 6.100 1.00 92.88 88 LYS A C 1
ATOM 724 O O . LYS A 1 88 ? 11.428 -3.548 5.113 1.00 92.88 88 LYS A O 1
ATOM 729 N N . LYS A 1 89 ? 9.750 -4.588 6.180 1.00 90.88 89 LYS A N 1
ATOM 730 C CA . LYS A 1 89 ? 9.447 -5.528 5.093 1.00 90.88 89 LYS A CA 1
ATOM 731 C C . LYS A 1 89 ? 8.956 -4.819 3.829 1.00 90.88 89 LYS A C 1
ATOM 733 O O . LYS A 1 89 ? 9.414 -5.164 2.743 1.00 90.88 89 LYS A O 1
ATOM 738 N N . ILE A 1 90 ? 8.124 -3.781 3.956 1.00 92.44 90 ILE A N 1
ATOM 739 C CA . ILE A 1 90 ? 7.751 -2.929 2.814 1.00 92.44 90 ILE A CA 1
ATOM 740 C C . ILE A 1 90 ? 8.981 -2.272 2.181 1.00 92.44 90 ILE A C 1
ATOM 742 O O . ILE A 1 90 ? 9.106 -2.285 0.964 1.00 92.44 90 ILE A O 1
ATOM 746 N N . VAL A 1 91 ? 9.913 -1.744 2.977 1.00 91.44 91 VAL A N 1
ATOM 747 C CA . VAL A 1 91 ? 11.150 -1.140 2.448 1.00 91.44 91 VAL A CA 1
ATOM 748 C C . VAL A 1 91 ? 12.019 -2.165 1.714 1.00 91.44 91 VAL A C 1
ATOM 750 O O . VAL A 1 91 ? 12.675 -1.825 0.734 1.00 91.44 91 VAL A O 1
ATOM 753 N N . MET A 1 92 ? 12.042 -3.413 2.183 1.00 86.06 92 MET A N 1
ATOM 754 C CA . MET A 1 92 ? 12.852 -4.470 1.577 1.00 86.06 92 MET A CA 1
ATOM 755 C C . MET A 1 92 ? 12.255 -5.034 0.284 1.00 86.06 92 MET A C 1
ATOM 757 O O . MET A 1 92 ? 13.019 -5.400 -0.607 1.00 86.06 92 MET A O 1
ATOM 761 N N . TYR A 1 93 ? 10.927 -5.160 0.201 1.00 84.12 93 TYR A N 1
ATOM 762 C CA . TYR A 1 93 ? 10.271 -5.958 -0.846 1.00 84.12 93 TYR A CA 1
ATOM 763 C C . TYR A 1 93 ? 9.189 -5.221 -1.643 1.00 84.12 93 TYR A C 1
ATOM 765 O O . TYR A 1 93 ? 8.782 -5.712 -2.694 1.00 84.12 93 TYR A O 1
ATOM 773 N N . GLY A 1 94 ? 8.692 -4.089 -1.150 1.00 85.62 94 GLY A N 1
ATOM 774 C CA . GLY A 1 94 ? 7.676 -3.289 -1.826 1.00 85.62 94 GLY A CA 1
ATOM 775 C C . GLY A 1 94 ? 8.270 -2.411 -2.925 1.00 85.62 94 GLY A C 1
ATOM 776 O O . GLY A 1 94 ? 9.449 -2.053 -2.902 1.00 85.62 94 GLY A O 1
ATOM 777 N N . SER A 1 95 ? 7.438 -2.028 -3.888 1.00 87.56 95 SER A N 1
ATOM 778 C CA . SER A 1 95 ? 7.802 -1.020 -4.877 1.00 87.56 95 SER A CA 1
ATOM 779 C C . SER A 1 95 ? 7.911 0.373 -4.253 1.00 87.56 95 SER A C 1
ATOM 781 O O . SER A 1 95 ? 7.422 0.646 -3.156 1.00 87.56 95 SER A O 1
ATOM 783 N N . GLU A 1 96 ? 8.524 1.293 -4.995 1.00 90.06 96 GLU A N 1
ATOM 784 C CA . GLU A 1 96 ? 8.594 2.715 -4.639 1.00 90.06 96 GLU A CA 1
ATOM 785 C C . GLU A 1 96 ? 7.212 3.314 -4.319 1.00 90.06 96 GLU A C 1
ATOM 787 O O . GLU A 1 96 ? 7.072 4.101 -3.383 1.00 90.06 96 GLU A O 1
ATOM 792 N N . GLU A 1 97 ? 6.181 2.902 -5.062 1.00 91.38 97 GLU A N 1
ATOM 793 C CA . GLU A 1 97 ? 4.799 3.328 -4.837 1.00 91.38 97 GLU A CA 1
ATOM 794 C C . GLU A 1 97 ? 4.271 2.814 -3.493 1.00 91.38 97 GLU A C 1
ATOM 796 O O . GLU A 1 97 ? 3.773 3.599 -2.684 1.00 91.38 97 GLU A O 1
ATOM 801 N N . THR A 1 98 ? 4.467 1.527 -3.202 1.00 94.25 98 THR A N 1
ATOM 802 C CA . THR A 1 98 ? 4.068 0.921 -1.926 1.00 94.25 98 THR A CA 1
ATOM 803 C C . THR A 1 98 ? 4.774 1.571 -0.739 1.00 94.25 98 THR A C 1
ATOM 805 O O . THR A 1 98 ? 4.124 1.918 0.248 1.00 94.25 98 THR A O 1
ATOM 808 N N . VAL A 1 99 ? 6.089 1.802 -0.837 1.00 95.31 99 VAL A N 1
ATOM 809 C CA . VAL A 1 99 ? 6.873 2.490 0.203 1.00 95.31 99 VAL A CA 1
ATOM 810 C C . VAL A 1 99 ? 6.316 3.890 0.457 1.00 95.31 99 VAL A C 1
ATOM 812 O O . VAL A 1 99 ? 6.122 4.282 1.611 1.00 95.31 99 VAL A O 1
ATOM 815 N N . LYS A 1 100 ? 6.003 4.636 -0.609 1.00 96.06 100 LYS A N 1
ATOM 816 C CA . LYS A 1 100 ? 5.400 5.966 -0.496 1.00 96.06 100 LYS A CA 1
ATOM 817 C C . LYS A 1 100 ? 4.065 5.903 0.246 1.00 96.06 100 LYS A C 1
ATOM 819 O O . LYS A 1 100 ? 3.894 6.633 1.221 1.00 96.06 100 LYS A O 1
ATOM 824 N N . ILE A 1 101 ? 3.136 5.046 -0.175 1.00 96.75 101 ILE A N 1
ATOM 825 C CA . ILE A 1 101 ? 1.795 4.965 0.427 1.00 96.75 101 ILE A CA 1
ATOM 826 C C . ILE A 1 101 ? 1.886 4.545 1.902 1.00 96.75 101 ILE A C 1
ATOM 828 O O . ILE A 1 101 ? 1.292 5.206 2.753 1.00 96.75 101 ILE A O 1
ATOM 832 N N . ALA A 1 102 ? 2.693 3.532 2.227 1.00 96.12 102 ALA A N 1
ATOM 833 C CA . ALA A 1 102 ? 2.885 3.073 3.603 1.00 96.12 102 ALA A CA 1
ATOM 834 C C . ALA A 1 102 ? 3.501 4.154 4.510 1.00 96.12 102 ALA A C 1
ATOM 836 O O . ALA A 1 102 ? 3.121 4.288 5.675 1.00 96.12 102 ALA A O 1
ATOM 837 N N . SER A 1 103 ? 4.418 4.972 3.980 1.00 96.25 103 SER A N 1
ATOM 838 C CA . SER A 1 103 ? 4.980 6.101 4.733 1.00 96.25 103 SER A CA 1
ATOM 839 C C . SER A 1 103 ? 3.920 7.153 5.073 1.00 96.25 103 SER A C 1
ATOM 841 O O . SER A 1 103 ? 3.905 7.684 6.183 1.00 96.25 103 SER A O 1
ATOM 843 N N . LEU A 1 104 ? 2.992 7.412 4.146 1.00 96.38 104 LEU A N 1
ATOM 844 C CA . LEU A 1 104 ? 1.894 8.358 4.337 1.00 96.38 104 LEU A CA 1
ATOM 845 C C . LEU A 1 104 ? 0.844 7.806 5.297 1.00 96.38 104 LEU A C 1
ATOM 847 O O . LEU A 1 104 ? 0.374 8.548 6.156 1.00 96.38 104 LEU A O 1
ATOM 851 N N . PHE A 1 105 ? 0.530 6.511 5.200 1.00 94.88 105 PHE A N 1
ATOM 852 C CA . PHE A 1 105 ? -0.275 5.804 6.194 1.00 94.88 105 PHE A CA 1
ATOM 853 C C . PHE A 1 105 ? 0.291 6.029 7.599 1.00 94.88 105 PHE A C 1
ATOM 855 O O . PHE A 1 105 ? -0.432 6.482 8.484 1.00 94.88 105 PHE A O 1
ATOM 862 N N . GLN A 1 106 ? 1.591 5.791 7.796 1.00 93.25 106 GLN A N 1
ATOM 863 C CA . GLN A 1 106 ? 2.191 5.900 9.123 1.00 93.25 106 GLN A CA 1
ATOM 864 C C . GLN A 1 106 ? 2.275 7.348 9.623 1.00 93.25 106 GLN A C 1
ATOM 866 O O . GLN A 1 106 ? 2.006 7.602 10.796 1.00 93.25 106 GLN A O 1
ATOM 871 N N . GLN A 1 107 ? 2.584 8.316 8.753 1.00 92.44 107 GLN A N 1
ATOM 872 C CA . GLN A 1 107 ? 2.530 9.735 9.125 1.00 92.44 107 GLN A CA 1
ATOM 873 C C . GLN A 1 107 ? 1.118 10.161 9.538 1.00 92.44 107 GLN A C 1
ATOM 875 O O . GLN A 1 107 ? 0.951 10.856 10.542 1.00 92.44 107 GLN A O 1
ATOM 880 N N . TYR A 1 108 ? 0.102 9.728 8.791 1.00 91.56 108 TYR A N 1
ATOM 881 C CA . TYR A 1 108 ? -1.291 10.021 9.109 1.00 91.56 108 TYR A CA 1
ATOM 882 C C . TYR A 1 108 ? -1.715 9.369 10.431 1.00 91.56 108 TYR A C 1
ATOM 884 O O . TYR A 1 108 ? -2.344 10.022 11.259 1.00 91.56 108 TYR A O 1
ATOM 892 N N . ASN A 1 109 ? -1.295 8.124 10.671 1.00 89.00 109 ASN A N 1
ATOM 893 C CA . ASN A 1 109 ? -1.520 7.407 11.924 1.00 89.00 109 ASN A CA 1
ATOM 894 C C . ASN A 1 109 ? -0.917 8.152 13.131 1.00 89.00 109 ASN A C 1
ATOM 896 O O . ASN A 1 109 ? -1.585 8.344 14.145 1.00 89.00 109 ASN A O 1
ATOM 900 N N . TYR A 1 110 ? 0.322 8.641 13.024 1.00 87.75 110 TYR A N 1
ATOM 901 C CA . TYR A 1 110 ? 0.937 9.444 14.087 1.00 87.75 110 TYR A CA 1
ATOM 902 C C . TYR A 1 110 ? 0.205 10.766 14.328 1.00 87.75 110 TYR A C 1
ATOM 904 O O . TYR A 1 110 ? -0.058 11.109 15.481 1.00 87.75 110 TYR A O 1
ATOM 912 N N . LYS A 1 111 ? -0.161 11.490 13.260 1.00 84.44 111 LYS A N 1
ATOM 913 C CA . LYS A 1 111 ? -0.924 12.745 13.363 1.00 84.44 111 LYS A CA 1
ATOM 914 C C . LYS A 1 111 ? -2.272 12.519 14.052 1.00 84.44 111 LYS A C 1
ATOM 916 O O . LYS A 1 111 ? -2.636 13.306 14.917 1.00 84.44 111 LYS A O 1
ATOM 921 N N . TYR A 1 112 ? -2.968 11.434 13.713 1.00 78.06 112 TYR A N 1
ATOM 922 C CA . TYR A 1 112 ? -4.234 11.057 14.339 1.00 78.06 112 TYR A CA 1
ATOM 923 C C . TYR A 1 112 ? -4.084 10.785 15.840 1.00 78.06 112 TYR A C 1
ATOM 925 O O . TYR A 1 112 ? -4.814 11.362 16.638 1.00 78.06 112 TYR A O 1
ATOM 933 N N . ASN A 1 113 ? -3.099 9.974 16.233 1.00 74.94 113 ASN A N 1
ATOM 934 C CA . ASN A 1 113 ? -2.886 9.627 17.642 1.00 74.94 113 ASN A CA 1
ATOM 935 C C . ASN A 1 113 ? -2.342 10.789 18.494 1.00 74.94 113 ASN A C 1
ATOM 937 O O . ASN A 1 113 ? -2.377 10.705 19.718 1.00 74.94 113 ASN A O 1
ATOM 941 N N . SER A 1 114 ? -1.838 11.859 17.868 1.00 70.94 114 SER A N 1
ATOM 942 C CA . SER A 1 114 ? -1.306 13.042 18.563 1.00 70.94 114 SER A CA 1
ATOM 943 C C . SER A 1 114 ? -2.319 14.185 18.703 1.00 70.94 114 SER A C 1
ATOM 945 O O . SER A 1 114 ? -2.010 15.187 19.342 1.00 70.94 114 SER A O 1
ATOM 947 N N . ALA A 1 115 ? -3.494 14.090 18.072 1.00 66.31 115 ALA A N 1
ATOM 948 C CA . ALA A 1 115 ? -4.493 15.152 18.116 1.00 66.31 115 ALA A CA 1
ATOM 949 C C . ALA A 1 115 ? -5.225 15.161 19.471 1.00 66.31 115 ALA A C 1
ATOM 951 O O . ALA A 1 115 ? -5.778 14.144 19.889 1.00 66.31 115 ALA A O 1
ATOM 952 N N . GLU A 1 116 ? -5.255 16.314 20.147 1.00 58.34 116 GLU A N 1
ATOM 953 C CA . GLU A 1 116 ? -6.093 16.510 21.335 1.00 58.34 116 GLU A CA 1
ATOM 954 C C . GLU A 1 116 ? -7.573 16.365 20.947 1.00 58.34 116 GLU A C 1
ATOM 956 O O . GLU A 1 116 ? -8.072 17.052 20.051 1.00 58.34 116 GLU A O 1
ATOM 961 N N . LYS A 1 117 ? -8.278 15.436 21.599 1.00 58.84 117 LYS A N 1
ATOM 962 C CA . LYS A 1 117 ? -9.704 15.195 21.361 1.00 58.84 117 LYS A CA 1
ATOM 963 C C . LYS A 1 117 ? -10.533 16.307 22.013 1.00 58.84 117 LYS A C 1
ATOM 965 O O . LYS A 1 117 ? -10.666 16.328 23.231 1.00 58.84 117 LYS A O 1
ATOM 970 N N . ASN A 1 118 ? -11.110 17.199 21.209 1.00 54.53 118 ASN A N 1
ATOM 971 C CA . ASN A 1 118 ? -12.097 18.196 21.653 1.00 54.53 118 ASN A CA 1
ATOM 972 C C . ASN A 1 118 ? -13.519 17.727 21.309 1.00 54.53 118 ASN A C 1
ATOM 974 O O . ASN A 1 118 ? -13.704 17.193 20.226 1.00 54.53 118 ASN A O 1
ATOM 978 N N . GLU A 1 119 ? -14.508 17.969 22.179 1.00 50.22 119 GLU A N 1
ATOM 979 C CA . GLU A 1 119 ? -15.866 17.367 22.190 1.00 50.22 119 GLU A CA 1
ATOM 980 C C . GLU A 1 119 ? -16.726 17.487 20.905 1.00 50.22 119 GLU A C 1
ATOM 982 O O . GLU A 1 119 ? -17.669 16.717 20.748 1.00 50.22 119 GLU A O 1
ATOM 987 N N . ASP A 1 120 ? -16.385 18.333 19.926 1.00 51.34 120 ASP A N 1
ATOM 988 C CA . ASP A 1 120 ? -17.062 18.422 18.606 1.00 51.34 120 ASP A CA 1
ATOM 989 C C . ASP A 1 120 ? -16.662 17.273 17.627 1.00 51.34 120 ASP A C 1
ATOM 991 O O . ASP A 1 120 ? -16.727 17.394 16.399 1.00 51.34 120 ASP A O 1
ATOM 995 N N . SER A 1 121 ? -16.187 16.141 18.167 1.00 56.62 121 SER A N 1
ATOM 996 C CA . SER A 1 121 ? -15.203 15.259 17.516 1.00 56.62 121 SER A CA 1
ATOM 997 C C . S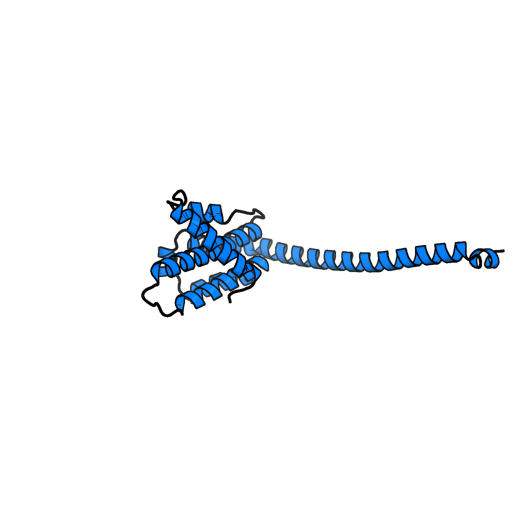ER A 1 121 ? -15.762 14.118 16.662 1.00 56.62 121 SER A C 1
ATOM 999 O O . SER A 1 121 ? -15.068 13.673 15.751 1.00 56.62 121 SER A O 1
ATOM 1001 N N . GLU A 1 122 ? -16.981 13.620 16.892 1.00 57.94 122 GLU A N 1
ATOM 1002 C CA . GLU A 1 122 ? -17.349 12.268 16.419 1.00 57.94 122 GLU A CA 1
ATOM 1003 C C . GLU A 1 122 ? -17.334 12.103 14.890 1.00 57.94 122 GLU A C 1
ATOM 1005 O O . GLU A 1 122 ? -16.816 11.114 14.365 1.00 57.94 122 GLU A O 1
ATOM 1010 N N . ARG A 1 123 ? -17.857 13.081 14.136 1.00 55.84 123 ARG A N 1
ATOM 1011 C CA . ARG A 1 123 ? -17.834 13.023 12.659 1.00 55.84 123 ARG A CA 1
ATOM 1012 C C . ARG A 1 123 ? -16.428 13.210 12.091 1.00 55.84 123 ARG A C 1
ATOM 1014 O O . ARG A 1 123 ? -16.096 12.622 11.060 1.00 55.84 123 ARG A O 1
ATOM 1021 N N . VAL A 1 124 ? -15.604 14.022 12.752 1.00 61.47 124 VAL A N 1
ATOM 1022 C CA . VAL A 1 124 ? -14.200 14.233 12.375 1.00 61.47 124 VAL A CA 1
ATOM 1023 C C . VAL A 1 124 ? -13.390 12.968 12.667 1.00 61.47 124 VAL A C 1
ATOM 1025 O O . VAL A 1 124 ? -12.591 12.554 11.827 1.00 61.47 124 VAL A O 1
ATOM 1028 N N . GLU A 1 125 ? -13.653 12.300 13.790 1.00 68.62 125 GLU A N 1
ATOM 1029 C CA . GLU A 1 125 ? -13.045 11.022 14.165 1.00 68.62 125 GLU A CA 1
ATOM 1030 C C . GLU A 1 125 ? -13.415 9.910 13.177 1.00 68.62 125 GLU A C 1
ATOM 1032 O O . GLU A 1 125 ? -12.519 9.244 12.657 1.00 68.62 125 GLU A O 1
ATOM 1037 N N . ALA A 1 126 ? -14.696 9.768 12.816 1.00 65.88 126 ALA A N 1
ATOM 1038 C CA . ALA A 1 126 ? -15.145 8.759 11.852 1.00 65.88 126 ALA A CA 1
ATOM 1039 C C . ALA A 1 126 ? -14.493 8.937 10.468 1.00 65.88 126 ALA A C 1
ATOM 1041 O O . ALA A 1 126 ? -13.971 7.983 9.886 1.00 65.88 126 ALA A O 1
ATOM 1042 N N . ARG A 1 127 ? -14.449 10.171 9.947 1.00 73.00 127 ARG A N 1
ATOM 1043 C CA . ARG A 1 127 ? -13.796 10.465 8.661 1.00 73.00 127 ARG A CA 1
ATOM 1044 C C . ARG A 1 127 ? -12.293 10.205 8.700 1.00 73.00 127 ARG A C 1
ATOM 1046 O O . ARG A 1 127 ? -11.725 9.710 7.723 1.00 73.00 127 ARG A O 1
ATOM 1053 N N . THR A 1 128 ? -11.647 10.541 9.811 1.00 80.31 128 THR A N 1
ATOM 1054 C CA . THR A 1 128 ? -10.210 10.322 10.004 1.00 80.31 128 THR A CA 1
ATOM 1055 C C . THR A 1 128 ? -9.897 8.828 10.058 1.00 80.31 128 THR A C 1
ATOM 1057 O O . THR A 1 128 ? -8.994 8.361 9.364 1.00 80.31 128 THR A O 1
ATOM 1060 N N . MET A 1 129 ? -10.715 8.048 10.766 1.00 84.12 129 MET A N 1
ATOM 1061 C CA . MET A 1 129 ? -10.605 6.591 10.803 1.00 84.12 129 MET A CA 1
ATOM 1062 C C . MET A 1 129 ? -10.804 5.966 9.416 1.00 84.12 129 MET A C 1
ATOM 1064 O O . MET A 1 129 ? -9.982 5.153 8.994 1.00 84.12 129 MET A O 1
ATOM 1068 N N . PHE A 1 130 ? -11.836 6.369 8.665 1.00 88.38 130 PHE A N 1
ATOM 1069 C CA . PHE A 1 130 ? -12.024 5.875 7.298 1.00 88.38 130 PHE A CA 1
ATOM 1070 C C . PHE A 1 130 ? -10.850 6.244 6.394 1.00 88.38 130 PHE A C 1
ATOM 1072 O O . PHE A 1 130 ? -10.390 5.400 5.633 1.00 88.38 130 PHE A O 1
ATOM 1079 N N . THR A 1 131 ? -10.310 7.458 6.509 1.00 92.12 131 THR A N 1
ATOM 1080 C CA . THR A 1 131 ? -9.134 7.876 5.728 1.00 92.12 131 THR A CA 1
ATOM 1081 C C . THR A 1 131 ? -7.923 6.989 6.030 1.00 92.12 131 THR A C 1
ATOM 1083 O O . THR A 1 131 ? -7.233 6.561 5.105 1.00 92.12 131 THR A O 1
ATOM 1086 N N . LEU A 1 132 ? -7.694 6.643 7.301 1.00 91.12 132 LEU A N 1
ATOM 1087 C CA . LEU A 1 132 ? -6.628 5.723 7.702 1.00 91.12 132 LEU A CA 1
ATOM 1088 C C . LEU A 1 132 ? -6.844 4.310 7.129 1.00 91.12 132 LEU A C 1
ATOM 1090 O O . LEU A 1 132 ? -5.902 3.714 6.605 1.00 91.12 132 LEU A O 1
ATOM 1094 N N . LEU A 1 133 ? -8.081 3.800 7.151 1.00 92.56 133 LEU A N 1
ATOM 1095 C CA . LEU A 1 133 ? -8.435 2.515 6.531 1.00 92.56 133 LEU A CA 1
ATOM 1096 C C . LEU A 1 133 ? -8.228 2.530 5.011 1.00 92.56 133 LEU A C 1
ATOM 1098 O O . LEU A 1 133 ? -7.727 1.554 4.460 1.00 92.56 133 LEU A O 1
ATOM 1102 N N . PHE A 1 134 ? -8.540 3.638 4.336 1.00 95.25 134 PHE A N 1
ATOM 1103 C CA . PHE A 1 134 ? -8.263 3.802 2.909 1.00 95.25 134 PHE A CA 1
ATOM 1104 C C . PHE A 1 134 ? -6.765 3.778 2.606 1.00 95.25 134 PHE A C 1
ATOM 1106 O O . PHE A 1 134 ? -6.357 3.129 1.650 1.00 95.25 134 PHE A O 1
ATOM 1113 N N . LEU A 1 135 ? -5.933 4.442 3.413 1.00 95.44 135 LEU A N 1
ATOM 1114 C CA . LEU A 1 135 ? -4.477 4.412 3.240 1.00 95.44 135 LEU A CA 1
ATOM 1115 C C . LEU A 1 135 ? -3.904 3.001 3.468 1.00 95.44 135 LEU A C 1
ATOM 1117 O O . LEU A 1 135 ? -3.019 2.567 2.726 1.00 95.44 135 LEU A O 1
ATOM 1121 N N . ALA A 1 136 ? -4.440 2.254 4.437 1.00 95.12 136 ALA A N 1
ATOM 1122 C CA . ALA A 1 136 ? -4.109 0.841 4.615 1.00 95.12 136 ALA A CA 1
ATOM 1123 C C . ALA A 1 136 ? -4.534 -0.001 3.402 1.00 95.12 136 ALA A C 1
ATOM 1125 O O . ALA A 1 136 ? -3.742 -0.783 2.881 1.00 95.12 136 ALA A O 1
ATOM 1126 N N . ALA A 1 137 ? -5.759 0.188 2.912 1.00 96.38 137 ALA A N 1
ATOM 1127 C CA . ALA A 1 137 ? -6.284 -0.525 1.755 1.00 96.38 137 ALA A CA 1
ATOM 1128 C C . ALA A 1 137 ? -5.505 -0.207 0.464 1.00 96.38 137 ALA A C 1
ATOM 1130 O O . ALA A 1 137 ? -5.187 -1.124 -0.286 1.00 96.38 137 ALA A O 1
ATOM 1131 N N . GLU A 1 138 ? -5.110 1.049 0.234 1.00 96.94 138 GLU A N 1
ATOM 1132 C CA . GLU A 1 138 ? -4.200 1.443 -0.856 1.00 96.94 138 GLU A CA 1
ATOM 1133 C C . GLU A 1 138 ? -2.836 0.742 -0.722 1.00 96.94 138 GLU A C 1
ATOM 1135 O O . GLU A 1 138 ? -2.304 0.231 -1.707 1.00 96.94 138 GLU A O 1
ATOM 1140 N N . THR A 1 139 ? -2.303 0.623 0.501 1.00 96.31 139 THR A N 1
ATOM 1141 C CA . THR A 1 139 ? -1.058 -0.124 0.756 1.00 96.31 139 THR A CA 1
ATOM 1142 C C . THR A 1 139 ? -1.209 -1.600 0.373 1.00 96.31 139 THR A C 1
ATOM 1144 O O . THR A 1 139 ? -0.363 -2.139 -0.337 1.00 96.31 139 THR A O 1
ATOM 1147 N N . ILE A 1 140 ? -2.312 -2.247 0.767 1.00 95.19 140 ILE A N 1
ATOM 1148 C CA . ILE A 1 140 ? -2.615 -3.650 0.427 1.00 95.19 140 ILE A CA 1
ATOM 1149 C C . ILE A 1 140 ? -2.789 -3.830 -1.087 1.00 95.19 140 ILE A C 1
ATOM 1151 O O . ILE A 1 140 ? -2.255 -4.781 -1.659 1.00 95.19 140 ILE A O 1
ATOM 1155 N N . CYS A 1 141 ? -3.509 -2.929 -1.759 1.00 95.25 141 CYS A N 1
ATOM 1156 C CA . CYS A 1 141 ? -3.684 -2.956 -3.213 1.00 95.25 141 CYS A CA 1
ATOM 1157 C C . CYS A 1 141 ? -2.342 -2.842 -3.946 1.00 95.25 141 CYS A C 1
ATOM 1159 O O . CYS A 1 141 ? -2.090 -3.601 -4.887 1.00 95.25 141 CYS A O 1
ATOM 1161 N N . SER A 1 142 ? -1.479 -1.929 -3.495 1.00 93.94 142 SER A N 1
ATOM 1162 C CA . SER A 1 142 ? -0.139 -1.736 -4.050 1.00 93.94 142 SER A CA 1
ATOM 1163 C C . SER A 1 142 ? 0.738 -2.973 -3.827 1.00 93.94 142 SER A C 1
ATOM 1165 O O . SER A 1 142 ? 1.299 -3.498 -4.787 1.00 93.94 142 SER A O 1
ATOM 1167 N N . LEU A 1 143 ? 0.742 -3.543 -2.614 1.00 91.81 143 LEU A N 1
ATOM 1168 C CA . LEU A 1 143 ? 1.421 -4.809 -2.304 1.00 91.81 143 LEU A CA 1
ATOM 1169 C C . LEU A 1 143 ? 0.918 -5.968 -3.177 1.00 91.81 143 LEU A C 1
ATOM 1171 O O . LEU A 1 143 ? 1.712 -6.721 -3.734 1.00 91.81 143 LEU A O 1
ATOM 1175 N N . LYS A 1 144 ? -0.401 -6.110 -3.363 1.00 90.56 144 LYS A N 1
ATOM 1176 C CA . LYS A 1 144 ? -0.960 -7.171 -4.216 1.00 90.56 144 LYS A CA 1
ATOM 1177 C C . LYS A 1 144 ? -0.471 -7.052 -5.656 1.00 90.56 144 LYS A C 1
ATOM 1179 O O . LYS A 1 144 ? -0.136 -8.067 -6.271 1.00 90.56 144 LYS A O 1
ATOM 1184 N N . ASN A 1 145 ? -0.409 -5.832 -6.182 1.00 89.38 145 ASN A N 1
ATOM 1185 C CA . ASN A 1 145 ? 0.133 -5.574 -7.509 1.00 89.38 145 ASN A CA 1
ATOM 1186 C C . ASN A 1 145 ? 1.645 -5.846 -7.567 1.00 89.38 145 ASN A C 1
ATOM 1188 O O . ASN A 1 145 ? 2.106 -6.477 -8.517 1.00 89.38 145 ASN A O 1
ATOM 1192 N N . ASP A 1 146 ? 2.403 -5.458 -6.540 1.00 83.00 146 ASP A N 1
ATOM 1193 C CA . ASP A 1 146 ? 3.833 -5.759 -6.443 1.00 83.00 146 ASP A CA 1
ATOM 1194 C C . ASP A 1 146 ? 4.087 -7.266 -6.499 1.00 83.00 146 ASP A C 1
ATOM 1196 O O . ASP A 1 146 ? 4.995 -7.712 -7.197 1.00 83.00 146 ASP A O 1
ATOM 1200 N N . PHE A 1 147 ? 3.262 -8.064 -5.823 1.00 79.88 147 PHE A N 1
ATOM 1201 C CA . PHE A 1 147 ? 3.503 -9.495 -5.644 1.00 79.88 147 PHE A CA 1
ATOM 1202 C C . PHE A 1 147 ? 2.932 -10.352 -6.766 1.00 79.88 147 PHE A C 1
ATOM 1204 O O . PHE A 1 147 ? 3.591 -11.274 -7.241 1.00 79.88 147 PHE A O 1
ATOM 1211 N N . THR A 1 148 ? 1.725 -10.028 -7.221 1.00 81.75 148 THR A N 1
ATOM 1212 C CA . THR A 1 148 ? 0.973 -10.862 -8.167 1.00 81.75 148 THR A CA 1
ATOM 1213 C C . THR A 1 148 ? 0.800 -10.219 -9.542 1.00 81.75 148 THR A C 1
ATOM 1215 O O . THR A 1 148 ? 0.398 -10.891 -10.485 1.00 81.75 148 THR A O 1
ATOM 1218 N N . GLY A 1 149 ? 1.061 -8.915 -9.673 1.00 81.12 149 GLY A N 1
ATOM 1219 C CA . GLY A 1 149 ? 0.714 -8.133 -10.864 1.00 81.12 149 GLY A CA 1
ATOM 1220 C C . GLY A 1 149 ? -0.788 -7.858 -11.014 1.00 81.12 149 GLY A C 1
ATOM 1221 O O . GLY A 1 149 ? -1.200 -7.207 -11.976 1.00 81.12 149 GLY A O 1
ATOM 1222 N N . HIS A 1 150 ? -1.626 -8.338 -10.088 1.00 82.19 150 HIS A N 1
ATOM 1223 C CA . HIS A 1 150 ? -3.060 -8.088 -10.111 1.00 82.19 150 HIS A CA 1
ATOM 1224 C C . HIS A 1 150 ? -3.403 -6.801 -9.373 1.00 82.19 150 HIS A C 1
ATOM 1226 O O . HIS A 1 150 ? -3.182 -6.665 -8.170 1.00 82.19 150 HIS A O 1
ATOM 1232 N N . LYS A 1 151 ? -4.034 -5.881 -10.098 1.00 90.44 151 LYS A N 1
ATOM 1233 C CA . LYS A 1 151 ? -4.632 -4.683 -9.518 1.00 90.44 151 LYS A CA 1
ATOM 1234 C C . LYS A 1 151 ? -6.001 -5.017 -8.945 1.00 90.44 151 LYS A C 1
ATOM 1236 O O . LYS A 1 151 ? -6.802 -5.692 -9.590 1.00 90.44 151 LYS A O 1
ATOM 1241 N N . ILE A 1 152 ? -6.267 -4.510 -7.752 1.00 91.81 152 ILE A N 1
ATOM 1242 C CA . ILE A 1 152 ? -7.564 -4.592 -7.083 1.00 91.81 152 ILE A CA 1
ATOM 1243 C C . ILE A 1 152 ? -8.050 -3.186 -6.747 1.00 91.81 152 ILE A C 1
ATOM 1245 O O . ILE A 1 152 ? -7.248 -2.262 -6.604 1.00 91.81 152 ILE A O 1
ATOM 1249 N N . ASN A 1 153 ? -9.366 -3.014 -6.661 1.00 93.50 153 ASN A N 1
ATOM 1250 C CA . ASN A 1 153 ? -9.952 -1.735 -6.297 1.00 93.50 153 ASN A CA 1
ATOM 1251 C C . ASN A 1 153 ? -10.031 -1.616 -4.773 1.00 93.50 153 ASN A C 1
ATOM 1253 O O . ASN A 1 153 ? -10.557 -2.491 -4.087 1.00 93.50 153 ASN A O 1
ATOM 1257 N N . VAL A 1 154 ? -9.551 -0.491 -4.257 1.00 94.62 154 VAL A N 1
ATOM 1258 C CA . VAL A 1 154 ? -9.601 -0.142 -2.835 1.00 94.62 154 VAL A CA 1
ATOM 1259 C C . VAL A 1 154 ? -11.032 -0.151 -2.301 1.00 94.62 154 VAL A C 1
ATOM 1261 O O . VAL A 1 154 ? -11.277 -0.669 -1.216 1.00 94.62 154 VAL A O 1
ATOM 1264 N N . MET A 1 155 ? -12.001 0.343 -3.079 1.00 92.69 155 MET A N 1
ATOM 1265 C CA . MET A 1 155 ? -13.412 0.332 -2.686 1.00 92.69 155 MET A CA 1
ATOM 1266 C C . MET A 1 155 ? -13.963 -1.079 -2.500 1.00 92.69 155 MET A C 1
ATOM 1268 O O . MET A 1 155 ? -14.854 -1.273 -1.678 1.00 92.69 155 MET A O 1
ATOM 1272 N N . ASP A 1 156 ? -13.436 -2.067 -3.223 1.00 93.94 156 ASP A N 1
ATOM 1273 C CA . ASP A 1 156 ? -13.864 -3.452 -3.047 1.00 93.94 156 ASP A CA 1
ATOM 1274 C C . ASP A 1 156 ? -13.342 -4.013 -1.719 1.00 93.94 156 ASP A C 1
ATOM 1276 O O . ASP A 1 156 ? -14.102 -4.659 -1.002 1.00 93.94 156 ASP A O 1
ATOM 1280 N N . LEU A 1 157 ? -12.114 -3.666 -1.311 1.00 94.00 157 LEU A N 1
ATOM 1281 C CA . LEU A 1 157 ? -11.614 -3.994 0.031 1.00 94.00 157 LEU A CA 1
ATOM 1282 C C . LEU A 1 157 ? -12.436 -3.311 1.133 1.00 94.00 157 LEU A C 1
ATOM 1284 O O . LEU A 1 157 ? -12.754 -3.936 2.144 1.00 94.00 157 LEU A O 1
ATOM 1288 N N . MET A 1 158 ? -12.834 -2.052 0.930 1.00 93.44 158 MET A N 1
ATOM 1289 C CA . MET A 1 158 ? -13.681 -1.337 1.891 1.00 93.44 158 MET A CA 1
ATOM 1290 C C . MET A 1 158 ? -15.064 -1.983 2.029 1.00 93.44 158 MET A C 1
ATOM 1292 O O . MET A 1 158 ? -15.562 -2.115 3.143 1.00 93.44 158 MET A O 1
ATOM 1296 N N . ARG A 1 159 ? -15.660 -2.447 0.923 1.00 92.25 159 ARG A N 1
ATOM 1297 C CA . ARG A 1 159 ? -16.925 -3.207 0.926 1.00 92.25 159 ARG A CA 1
ATOM 1298 C C . ARG A 1 159 ? -16.793 -4.587 1.567 1.00 92.25 159 ARG A C 1
ATOM 1300 O O . ARG A 1 159 ? -17.760 -5.078 2.131 1.00 92.25 159 ARG A O 1
ATOM 1307 N N . MET A 1 160 ? -15.621 -5.219 1.483 1.00 91.50 160 MET A N 1
ATOM 1308 C CA . MET A 1 160 ? -15.354 -6.462 2.216 1.00 91.50 160 MET A CA 1
ATOM 1309 C C . MET A 1 160 ? -15.275 -6.213 3.726 1.00 91.50 160 MET A C 1
ATOM 1311 O O . MET A 1 160 ? -15.737 -7.039 4.508 1.00 91.50 160 MET A O 1
ATOM 1315 N N . LYS A 1 161 ? -14.695 -5.079 4.136 1.00 89.19 161 LYS A N 1
ATOM 1316 C CA . LYS A 1 161 ? -14.519 -4.724 5.547 1.00 89.19 161 LYS A CA 1
ATOM 1317 C C . LYS A 1 161 ? -15.809 -4.241 6.213 1.00 89.19 161 LYS A C 1
ATOM 1319 O O . LYS A 1 161 ? -16.075 -4.586 7.362 1.00 89.19 161 LYS A O 1
ATOM 1324 N N . LEU A 1 162 ? -16.571 -3.395 5.532 1.00 89.19 162 LEU A N 1
ATOM 1325 C CA . LEU A 1 162 ? -17.731 -2.711 6.096 1.00 89.19 162 LEU A CA 1
ATOM 1326 C C . LEU A 1 162 ? -19.016 -3.382 5.618 1.00 89.19 162 LEU A C 1
ATOM 1328 O O . LEU A 1 162 ? -19.247 -3.527 4.421 1.00 89.19 162 LEU A O 1
ATOM 1332 N N . ASN A 1 163 ? -19.876 -3.772 6.556 1.00 87.69 163 ASN A N 1
ATOM 1333 C CA . ASN A 1 163 ? -21.086 -4.531 6.243 1.00 87.69 163 ASN A CA 1
ATOM 1334 C C . ASN A 1 163 ? -22.271 -3.662 5.790 1.00 87.69 163 ASN A C 1
ATOM 1336 O O . ASN A 1 163 ? -23.300 -4.213 5.407 1.00 87.69 163 ASN A O 1
ATOM 1340 N N . ASP A 1 164 ? -22.157 -2.332 5.827 1.00 89.44 164 ASP A N 1
ATOM 1341 C CA . ASP A 1 164 ? -23.266 -1.413 5.576 1.00 89.44 164 ASP A CA 1
ATOM 1342 C C . ASP A 1 164 ? -22.965 -0.303 4.561 1.00 89.44 164 ASP A C 1
ATOM 1344 O O . ASP A 1 164 ? -23.679 0.698 4.489 1.00 89.44 164 ASP A O 1
ATOM 1348 N N . THR A 1 165 ? -21.995 -0.529 3.669 1.00 87.19 165 THR A N 1
ATOM 1349 C CA . THR A 1 165 ? -21.661 0.396 2.568 1.00 87.19 165 THR A CA 1
ATOM 1350 C C . THR A 1 165 ? -22.801 0.630 1.572 1.00 87.19 165 THR A C 1
ATOM 1352 O O . THR A 1 165 ? -22.686 1.491 0.706 1.00 87.19 165 THR A O 1
ATOM 1355 N N . TYR A 1 166 ? -23.873 -0.167 1.629 1.00 89.00 166 TYR A N 1
ATOM 1356 C CA . TYR A 1 166 ? -25.084 0.033 0.827 1.00 89.00 166 TYR A CA 1
ATOM 1357 C C . TYR A 1 166 ? -25.972 1.167 1.365 1.00 89.00 166 TYR A C 1
ATOM 1359 O O . TYR A 1 166 ? -26.861 1.630 0.651 1.00 89.00 166 TYR A O 1
ATOM 1367 N N . LYS A 1 167 ? -25.756 1.621 2.609 1.00 92.88 167 LYS A N 1
ATOM 1368 C CA . LYS A 1 167 ? -26.423 2.801 3.167 1.00 92.88 167 LYS A CA 1
ATOM 1369 C C . LYS A 1 167 ? -25.790 4.061 2.587 1.00 92.88 167 LYS A C 1
ATOM 1371 O O . LYS A 1 167 ? -24.565 4.188 2.553 1.00 92.88 167 LYS A O 1
ATOM 1376 N N . LYS A 1 168 ? -26.624 5.006 2.152 1.00 90.88 168 LYS A N 1
ATOM 1377 C CA . LYS A 1 168 ? -26.168 6.208 1.445 1.00 90.88 168 LYS A CA 1
ATOM 1378 C C . LYS A 1 168 ? -25.238 7.066 2.303 1.00 90.88 168 LYS A C 1
ATOM 1380 O O . LYS A 1 168 ? -24.216 7.520 1.809 1.00 90.88 168 LYS A O 1
ATOM 1385 N N . GLU A 1 169 ? -25.555 7.238 3.581 1.00 88.38 169 GLU A N 1
ATOM 1386 C CA . GLU A 1 169 ? -24.776 8.071 4.500 1.00 88.38 169 GLU A CA 1
ATOM 1387 C C . GLU A 1 169 ? -23.354 7.524 4.689 1.00 88.38 169 GLU A C 1
ATOM 1389 O O . GLU A 1 169 ? -22.384 8.277 4.650 1.00 88.38 169 GLU A O 1
ATOM 1394 N N . VAL A 1 170 ? -23.226 6.201 4.832 1.00 87.38 170 VAL A N 1
ATOM 1395 C CA . VAL A 1 170 ? -21.929 5.517 4.957 1.00 87.38 170 VAL A CA 1
ATOM 1396 C C . VAL A 1 170 ? -21.152 5.608 3.648 1.00 87.38 170 VAL A C 1
ATOM 1398 O O . VAL A 1 170 ? -19.957 5.900 3.649 1.00 87.38 170 VAL A O 1
ATOM 1401 N N . TYR A 1 171 ? -21.828 5.390 2.519 1.00 89.12 171 TYR A N 1
ATOM 1402 C CA . TYR A 1 171 ? -21.214 5.500 1.201 1.00 89.12 171 TYR A CA 1
ATOM 1403 C C . TYR A 1 171 ? -20.666 6.908 0.937 1.00 89.12 171 TYR A C 1
ATOM 1405 O O . TYR A 1 171 ? -19.531 7.047 0.483 1.00 89.12 171 TYR A O 1
ATOM 1413 N N . ASP A 1 172 ? -21.435 7.948 1.260 1.00 90.00 172 ASP A N 1
ATOM 1414 C CA . ASP A 1 172 ? -21.025 9.337 1.069 1.00 90.00 172 ASP A CA 1
ATOM 1415 C C . ASP A 1 172 ? -19.785 9.675 1.920 1.00 90.00 172 ASP A C 1
ATOM 1417 O O . ASP A 1 172 ? -18.840 10.283 1.409 1.00 90.00 172 ASP A O 1
ATOM 1421 N N . GLU A 1 173 ? -19.712 9.216 3.177 1.00 87.75 173 GLU A N 1
ATOM 1422 C CA . GLU A 1 173 ? -18.506 9.379 4.006 1.00 87.75 173 GLU A CA 1
ATOM 1423 C C . GLU A 1 173 ? -17.305 8.591 3.462 1.00 87.75 173 GLU A C 1
ATOM 1425 O O . GLU A 1 173 ? -16.188 9.113 3.456 1.00 87.75 173 GLU A O 1
ATOM 1430 N N . LEU A 1 174 ? -17.509 7.381 2.927 1.00 90.00 174 LEU A N 1
ATOM 1431 C CA . LEU A 1 174 ? -16.438 6.615 2.279 1.00 90.00 174 LEU A CA 1
ATOM 1432 C C . LEU A 1 174 ? -15.886 7.331 1.049 1.00 90.00 174 LEU A C 1
ATOM 1434 O O . LEU A 1 174 ? -14.673 7.399 0.885 1.00 90.00 174 LEU A O 1
ATOM 1438 N N . VAL A 1 175 ? -16.744 7.915 0.211 1.00 91.75 175 VAL A N 1
ATOM 1439 C CA . VAL A 1 175 ? -16.313 8.700 -0.957 1.00 91.75 175 VAL A CA 1
ATOM 1440 C C . VAL A 1 175 ? -15.507 9.929 -0.525 1.00 91.75 175 VAL A C 1
ATOM 1442 O O . VAL A 1 175 ? -14.534 10.311 -1.181 1.00 91.75 175 VAL A O 1
ATOM 1445 N N . MET A 1 176 ? -15.892 10.573 0.578 1.00 91.06 176 MET A N 1
ATOM 1446 C CA . MET A 1 176 ? -15.155 11.716 1.121 1.00 91.06 176 MET A CA 1
ATOM 1447 C C . MET A 1 176 ? -13.798 11.296 1.696 1.00 91.06 176 MET A C 1
ATOM 1449 O O . MET A 1 176 ? -12.794 11.958 1.424 1.00 91.06 176 MET A O 1
ATOM 1453 N N . ALA A 1 177 ? -13.746 10.180 2.424 1.00 91.56 177 ALA A N 1
ATOM 1454 C CA . ALA A 1 177 ? -12.509 9.600 2.939 1.00 91.56 177 ALA A CA 1
ATOM 1455 C C . ALA A 1 177 ? -11.576 9.126 1.812 1.00 91.56 177 ALA A C 1
ATOM 1457 O O . ALA A 1 177 ? -10.375 9.385 1.863 1.00 91.56 177 ALA A O 1
ATOM 1458 N N . GLU A 1 178 ? -12.116 8.528 0.745 1.00 93.75 178 GLU A N 1
ATOM 1459 C CA . GLU A 1 178 ? -11.353 8.148 -0.447 1.00 93.75 178 GLU A CA 1
ATOM 1460 C C . GLU A 1 178 ? -10.682 9.377 -1.070 1.00 93.75 178 GLU A C 1
ATOM 1462 O O . GLU A 1 178 ? -9.480 9.379 -1.342 1.00 93.75 178 GLU A O 1
ATOM 1467 N N . LYS A 1 179 ? -11.440 10.462 -1.269 1.00 93.44 179 LYS A N 1
ATOM 1468 C CA . LYS A 1 179 ? -10.899 11.719 -1.808 1.00 93.44 179 LYS A CA 1
ATOM 1469 C C . LYS A 1 179 ? -9.796 12.286 -0.915 1.00 93.44 179 LYS A C 1
ATOM 1471 O O . LYS A 1 179 ? -8.782 12.749 -1.440 1.00 93.44 179 LYS A O 1
ATOM 1476 N N . ALA A 1 180 ? -9.970 12.232 0.405 1.00 92.06 180 ALA A N 1
ATOM 1477 C CA . ALA A 1 180 ? -8.956 12.666 1.360 1.00 92.06 180 ALA A CA 1
ATOM 1478 C C . ALA A 1 180 ? -7.679 11.815 1.250 1.00 92.06 180 ALA A C 1
ATOM 1480 O O . ALA A 1 180 ? -6.596 12.369 1.059 1.00 92.06 180 ALA A O 1
ATOM 1481 N N . ALA A 1 181 ? -7.802 10.485 1.258 1.00 94.06 181 ALA A N 1
ATOM 1482 C CA . ALA A 1 181 ? -6.676 9.564 1.108 1.00 94.06 181 ALA A CA 1
ATOM 1483 C C . ALA A 1 181 ? -5.936 9.771 -0.224 1.00 94.06 181 ALA A C 1
ATOM 1485 O O . ALA A 1 181 ? -4.710 9.882 -0.251 1.00 94.06 181 ALA A O 1
ATOM 1486 N N . ARG A 1 182 ? -6.664 9.928 -1.336 1.00 94.00 182 ARG A N 1
ATOM 1487 C CA . ARG A 1 182 ? -6.071 10.219 -2.652 1.00 94.00 182 ARG A CA 1
ATOM 1488 C C . ARG A 1 182 ? -5.357 11.568 -2.690 1.00 94.00 182 ARG A C 1
ATOM 1490 O O . ARG A 1 182 ? -4.321 11.686 -3.345 1.00 94.00 182 ARG A O 1
ATOM 1497 N N . SER A 1 183 ? -5.892 12.580 -2.007 1.00 93.88 183 SER A N 1
ATOM 1498 C CA . SER A 1 183 ? -5.222 13.876 -1.855 1.00 93.88 183 SER A CA 1
ATOM 1499 C C . SER A 1 183 ? -3.909 13.726 -1.085 1.00 93.88 183 SER A C 1
ATOM 1501 O O . SER A 1 183 ? -2.884 14.224 -1.544 1.00 93.88 183 SER A O 1
ATOM 1503 N N . ILE A 1 184 ? -3.914 12.967 0.016 1.00 93.62 184 ILE A N 1
ATOM 1504 C CA . ILE A 1 184 ? -2.716 12.661 0.810 1.00 93.62 184 ILE A CA 1
ATOM 1505 C C . ILE A 1 184 ? -1.671 11.925 -0.037 1.00 93.62 184 ILE A C 1
ATOM 1507 O O . ILE A 1 184 ? -0.506 12.308 -0.047 1.00 93.62 184 ILE A O 1
ATOM 1511 N N . ILE A 1 185 ? -2.066 10.915 -0.815 1.00 93.44 185 ILE A N 1
ATOM 1512 C CA . ILE A 1 185 ? -1.143 10.179 -1.698 1.00 93.44 185 ILE A CA 1
ATOM 1513 C C . ILE A 1 185 ? -0.520 11.097 -2.757 1.00 93.44 185 ILE A C 1
ATOM 1515 O O . ILE A 1 185 ? 0.658 10.955 -3.108 1.00 93.44 185 ILE A O 1
ATOM 1519 N N . ARG A 1 186 ? -1.294 12.049 -3.282 1.00 92.06 186 ARG A N 1
ATOM 1520 C CA . ARG A 1 186 ? -0.822 12.972 -4.317 1.00 92.06 186 ARG A CA 1
ATOM 1521 C C . ARG A 1 186 ? 0.098 14.053 -3.762 1.00 92.06 186 ARG A C 1
ATOM 1523 O O . ARG A 1 186 ? 1.140 14.302 -4.359 1.00 92.06 186 ARG A O 1
ATOM 1530 N N . ASN A 1 187 ? -0.295 14.670 -2.654 1.00 90.88 187 ASN A N 1
ATOM 1531 C CA . ASN A 1 187 ? 0.288 15.921 -2.172 1.00 90.88 187 ASN A CA 1
ATOM 1532 C C . ASN A 1 187 ? 1.142 15.747 -0.906 1.00 90.88 187 ASN A C 1
ATOM 1534 O O . ASN A 1 187 ? 1.930 16.627 -0.594 1.00 90.88 187 ASN A O 1
ATOM 1538 N N . GLY A 1 188 ? 1.028 14.617 -0.207 1.00 82.19 188 GLY A N 1
ATOM 1539 C CA . GLY A 1 188 ? 1.617 14.395 1.114 1.00 82.19 188 GLY A CA 1
ATOM 1540 C C . GLY A 1 188 ? 0.631 14.659 2.256 1.00 82.19 188 GLY A C 1
ATOM 1541 O O . GLY A 1 188 ? -0.494 15.118 2.043 1.00 82.19 188 GLY A O 1
ATOM 1542 N N . VAL A 1 189 ? 1.048 14.343 3.487 1.00 73.19 189 VAL A N 1
ATOM 1543 C CA . VAL A 1 189 ? 0.301 14.694 4.704 1.00 73.19 189 VAL A CA 1
ATOM 1544 C C . VAL A 1 189 ? 0.630 16.148 5.056 1.00 73.19 189 VAL A C 1
ATOM 1546 O O . VAL A 1 189 ? 1.761 16.457 5.427 1.00 73.19 189 VAL A O 1
ATOM 1549 N N . HIS A 1 190 ? -0.353 17.039 4.930 1.00 62.34 190 HIS A N 1
ATOM 1550 C CA . HIS A 1 190 ? -0.291 18.426 5.403 1.00 62.34 190 HIS A CA 1
ATOM 1551 C C . HIS A 1 190 ? -1.330 18.630 6.511 1.00 62.34 190 HIS A C 1
ATOM 1553 O O . HIS A 1 190 ? -2.432 18.039 6.433 1.00 62.34 190 HIS A O 1
#

pLDDT: mean 84.29, std 10.74, range [50.22, 96.94]

Foldseek 3Di:
DVVVQCVDPVNVVVVVVVVVVVVVVVVVVVVVVVVVVVVVVVVVVLVVCLVVCVVVLVVLLVLLLCCLQVVPVCVVPDDPVNLVVSLVSCVSRFDPLLNLLSVLLVVLVVVLVPDDDDPVPDLVNVLSVLLSSLSSLSSSQRSCCSNPVDGDDSVVSVCSRDVPCVDPVNVVSNVVSNVVNVCCSVPNDD

Secondary structure (DSSP, 8-state):
-HHHHHT-HHHHHHHHHHHHHHHHHHHHHHHHHHHHHHHHHHHHHHHHHHHHHHHHHHHHHHHHHHHHHTHHHHHHH--HHHHHHHHHHHHHHS-HHHHHHHHHHHHHHHHHHTS---SS-HHHHHHHHHHHHHHHHHHHHHHHHHHHS----HHHHHHHH-TTTTSHHHHHHHHHHHHHHHHHHHH---

Sequence (190 aa):
MLNDFFSNPLVQRVLTDILLISIVGFIFNRKLEKYKSENAKKLQIDNFFRQISGVKIEETFDH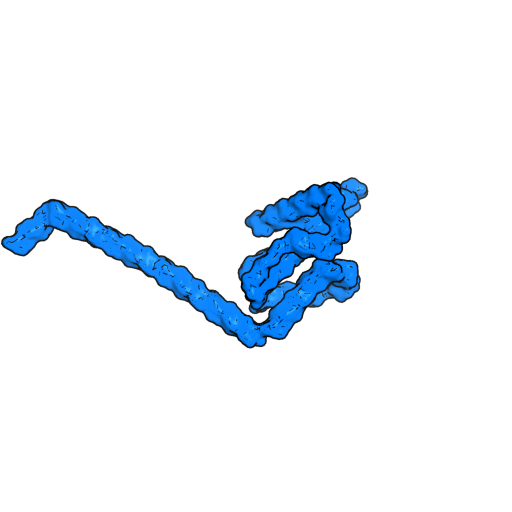WSNLLMNTEEFSKSTTVEAMNDMLKKIVMYGSEETVKIASLFQQYNYKYNSAEKNEDSERVEARTMFTLLFLAAETICSLKNDFTGHKINVMDLMRMKLNDTYKKEVYDELVMAEKAARSIIRNGVH

Organism: NCBI:txid1497681